Protein AF-A0A349HSD4-F1 (afdb_monomer)

Mean predicted aligned error: 12.31 Å

Sequence (318 aa):
MNTFIKNMFNKIKLKINGGVYFFYKKFIKPKSVDEDHKRREFILNTLLMCTLFLYSLSFLTTIYCDIKANNTCNGQENFTIFPVFILFLILYLISRFKSYRLSAYLFIIIFLIPVLYATYIWGADLSAVLLFSVLLIIMLSILISTYFSFFVTSIISIAFIVLTILQTNNIIAVDRTWKNGKEIGLENIFIYILTFLIIVTISWLSNREIEKSLKRARKSESKLKEERDLLEIKVKERTKDLERVQMEKMKEVSRLAEFGRLSSGLFHDLINPLTALSFNVEKIKKSQNDCHLREIEKDLDEAFIVTKKMRQFIKSIH

Radius of gyration: 48.8 Å; Cα contacts (8 Å, |Δi|>4): 159; chains: 1; bounding box: 127×54×111 Å

pLDDT: mean 84.76, std 12.29, range [45.12, 98.19]

Secondary structure (DSSP, 8-state):
-HHHHHHHHHHHHHHHHHHHHHHIIIII----SSHHHHHHHHHHHHHHHHHHHHHHHHHHHHHHHHHHSSS---S--HHHHHHHHHHHHHHHHHHHHT-HHHHHHHHHHHHHHHHHHHHHHH-TT-HHHHHHHHHHHHHHHHHT-HHHHHHHHHHHHHHHHHHHHHHHTTSS----HHHHSSS--HHHHHHHHHHHHHHHHHHHHHHHHHHHHHHHHHHHHHHHHHHHHHHHHHHHHHHHHHHHHHHHHHHHHHHHHHHHHHHHHHHHHHHHHHHHHHHHHHHHHH---TTTHHHHHHHHHHHHHHHHHHHHHHHH--

Solvent-accessible surface area (backbone atoms only — not comparable to full-atom values): 17397 Å² total; per-residue (Å²): 120,74,67,60,56,52,51,50,52,50,52,50,52,52,52,50,51,52,50,53,48,50,50,40,60,75,69,40,59,54,82,59,87,53,68,70,54,23,50,29,39,30,53,50,40,48,49,50,50,51,51,52,49,53,45,50,50,54,52,51,51,50,53,52,44,62,75,71,36,91,82,71,69,90,69,70,69,69,77,63,57,53,60,54,46,51,52,54,51,51,41,49,48,39,38,74,73,77,42,44,66,62,30,48,54,52,54,50,50,63,59,45,52,59,43,54,51,45,32,63,44,50,32,75,82,38,66,66,48,53,52,52,48,53,46,49,45,53,49,34,32,64,58,74,31,56,70,60,24,53,55,51,49,52,51,52,51,50,50,49,53,53,51,45,54,38,43,75,70,62,74,44,83,58,54,54,60,83,78,76,48,81,73,91,53,71,69,61,55,51,52,52,53,50,50,51,50,49,48,52,51,53,50,52,54,52,51,53,54,50,51,54,51,50,54,50,52,54,51,53,51,52,50,52,50,53,54,50,54,56,48,52,52,51,48,53,51,52,50,52,53,50,52,50,52,51,53,53,50,50,50,53,52,50,52,52,50,52,49,50,54,52,47,52,52,53,49,54,64,41,47,52,33,48,51,51,37,51,51,49,53,53,47,50,79,75,44,98,62,87,79,57,60,66,60,48,53,49,31,48,49,51,36,49,50,47,53,49,52,52,52,54,53,60,61,75,77,112

Structure (mmCIF, N/CA/C/O backbone):
data_AF-A0A349HSD4-F1
#
_entry.id   AF-A0A349HSD4-F1
#
loop_
_atom_site.group_PDB
_atom_site.id
_atom_site.type_symbol
_atom_site.label_atom_id
_atom_site.label_alt_id
_atom_site.label_comp_id
_atom_site.label_asym_id
_atom_site.label_entity_id
_atom_site.label_seq_id
_atom_site.pdbx_PDB_ins_code
_atom_site.Cartn_x
_atom_site.Cartn_y
_atom_site.Cartn_z
_atom_site.occupancy
_atom_site.B_iso_or_equiv
_atom_site.auth_seq_id
_atom_site.auth_comp_id
_atom_site.auth_asym_id
_atom_site.auth_atom_id
_atom_site.pdbx_PDB_model_num
ATOM 1 N N . MET A 1 1 ? 26.860 34.905 24.130 1.00 55.91 1 MET A N 1
ATOM 2 C CA . MET A 1 1 ? 26.937 34.446 22.720 1.00 55.91 1 MET A CA 1
ATOM 3 C C . MET A 1 1 ? 26.127 33.169 22.431 1.00 55.91 1 MET A C 1
ATOM 5 O O . MET A 1 1 ? 25.555 33.065 21.355 1.00 55.91 1 MET A O 1
ATOM 9 N N . ASN A 1 2 ? 25.982 32.234 23.382 1.00 67.56 2 ASN A N 1
ATOM 10 C CA . ASN A 1 2 ? 25.305 30.939 23.164 1.00 67.56 2 ASN A CA 1
ATOM 11 C C . ASN A 1 2 ? 23.762 30.998 22.993 1.00 67.56 2 ASN A C 1
ATOM 13 O O . ASN A 1 2 ? 23.161 30.158 22.328 1.00 67.56 2 ASN A O 1
ATOM 17 N N . THR A 1 3 ? 23.095 32.008 23.556 1.00 71.81 3 THR A N 1
ATOM 18 C CA . THR A 1 3 ? 21.626 32.162 23.515 1.00 71.81 3 THR A CA 1
ATOM 19 C C . THR A 1 3 ? 21.099 32.705 22.183 1.00 71.81 3 THR A C 1
ATOM 21 O O . THR A 1 3 ? 20.007 32.331 21.756 1.00 71.81 3 THR A O 1
ATOM 24 N N . PHE A 1 4 ? 21.879 33.538 21.488 1.00 73.69 4 PHE A N 1
ATOM 25 C CA . PHE A 1 4 ? 21.471 34.143 20.215 1.00 73.69 4 PHE A CA 1
ATOM 26 C C . PHE A 1 4 ? 21.479 33.117 19.069 1.00 73.69 4 PHE A C 1
ATOM 28 O O . PHE A 1 4 ? 20.513 33.019 18.314 1.00 73.69 4 PHE A O 1
ATOM 35 N N . ILE A 1 5 ? 22.509 32.263 19.017 1.00 71.69 5 ILE A N 1
ATOM 36 C CA . ILE A 1 5 ? 22.631 31.174 18.032 1.00 71.69 5 ILE A CA 1
ATOM 37 C C . ILE A 1 5 ? 21.505 30.143 18.221 1.00 71.69 5 ILE A C 1
ATOM 39 O O . ILE A 1 5 ? 20.861 29.742 17.252 1.00 71.69 5 ILE A O 1
ATOM 43 N N . LYS A 1 6 ? 21.178 29.777 19.470 1.00 71.00 6 LYS A N 1
ATOM 44 C CA . LYS A 1 6 ? 20.088 28.832 19.776 1.00 71.00 6 LYS A CA 1
ATOM 45 C C . LYS A 1 6 ? 18.710 29.361 19.350 1.00 71.00 6 LYS A C 1
ATOM 47 O O . LYS A 1 6 ? 17.910 28.611 18.790 1.00 71.00 6 LYS A O 1
ATOM 52 N N . ASN A 1 7 ? 18.447 30.655 19.545 1.00 70.75 7 ASN A N 1
ATOM 53 C CA . ASN A 1 7 ? 17.205 31.289 19.090 1.00 70.75 7 ASN A CA 1
ATOM 54 C C . ASN A 1 7 ? 17.126 31.418 17.562 1.00 70.75 7 ASN A C 1
ATOM 56 O O . ASN A 1 7 ? 16.045 31.245 16.995 1.00 70.75 7 ASN A O 1
ATOM 60 N N . MET A 1 8 ? 18.252 31.659 16.885 1.00 69.00 8 MET A N 1
ATOM 61 C CA . MET A 1 8 ? 18.309 31.697 15.422 1.00 69.00 8 MET A CA 1
ATOM 62 C C . MET A 1 8 ? 18.032 30.312 14.817 1.00 69.00 8 MET A C 1
ATOM 64 O O . MET A 1 8 ? 17.173 30.191 13.944 1.00 69.00 8 MET A O 1
ATOM 68 N N . PHE A 1 9 ? 18.647 29.252 15.356 1.00 63.78 9 PHE A N 1
ATOM 69 C CA . PHE A 1 9 ? 18.381 27.869 14.943 1.00 63.78 9 PHE A CA 1
ATOM 70 C C . PHE A 1 9 ? 16.931 27.442 15.198 1.00 63.78 9 PHE A C 1
ATOM 72 O O . PHE A 1 9 ? 16.323 26.816 14.332 1.00 63.78 9 PHE A O 1
ATOM 79 N N . ASN A 1 10 ? 16.333 27.819 16.333 1.00 65.94 10 ASN A N 1
ATOM 80 C CA . ASN A 1 10 ? 14.925 27.516 16.604 1.00 65.94 10 ASN A CA 1
ATOM 81 C C . ASN A 1 10 ? 13.966 28.267 15.669 1.00 65.94 10 ASN A C 1
ATOM 83 O O . ASN A 1 10 ? 13.001 27.666 15.199 1.00 65.94 10 ASN A O 1
ATOM 87 N N . LYS A 1 11 ? 14.236 29.539 15.337 1.00 63.84 11 LYS A N 1
ATOM 88 C CA . LYS A 1 11 ? 13.444 30.291 14.343 1.00 63.84 11 LYS A CA 1
ATOM 89 C C . LYS A 1 11 ? 13.564 29.694 12.940 1.00 63.84 11 LYS A C 1
ATOM 91 O O . LYS A 1 11 ? 12.552 29.578 12.250 1.00 63.84 11 LYS A O 1
ATOM 96 N N . ILE A 1 12 ? 14.767 29.286 12.535 1.00 60.56 12 ILE A N 1
ATOM 97 C CA . ILE A 1 12 ? 15.006 28.608 11.254 1.00 60.56 12 ILE A CA 1
ATOM 98 C C . ILE A 1 12 ? 14.275 27.257 11.233 1.00 60.56 12 ILE A C 1
ATOM 100 O O . ILE A 1 12 ? 13.531 26.988 10.295 1.00 60.56 12 ILE A O 1
ATOM 104 N N . LYS A 1 13 ? 14.363 26.458 12.303 1.00 57.09 13 LYS A N 1
ATOM 105 C CA . LYS A 1 13 ? 13.653 25.174 12.439 1.00 57.09 13 LYS A CA 1
ATOM 106 C C . LYS A 1 13 ? 12.128 25.336 12.395 1.00 57.09 13 LYS A C 1
ATOM 108 O O . LYS A 1 13 ? 11.455 24.540 11.749 1.00 57.09 13 LYS A O 1
ATOM 113 N N . LEU A 1 14 ? 11.577 26.382 13.016 1.00 61.59 14 LEU A N 1
ATOM 114 C CA . LEU A 1 14 ? 10.144 26.709 12.964 1.00 61.59 14 LEU A CA 1
ATOM 115 C C . LEU A 1 14 ? 9.685 27.132 11.560 1.00 61.59 14 LEU A C 1
ATOM 117 O O . LEU A 1 14 ? 8.655 26.647 11.093 1.00 61.59 14 LEU A O 1
ATOM 121 N N . LYS A 1 15 ? 10.451 27.982 10.860 1.00 61.09 15 LYS A N 1
ATOM 122 C CA . LYS A 1 15 ? 10.142 28.381 9.473 1.00 61.09 15 LYS A CA 1
ATOM 123 C C . LYS A 1 15 ? 10.264 27.214 8.491 1.00 61.09 15 LYS A C 1
ATOM 125 O O . LYS A 1 15 ? 9.386 27.048 7.647 1.00 61.09 15 LYS A O 1
ATOM 130 N N . ILE A 1 16 ? 11.299 26.383 8.633 1.00 61.25 16 ILE A N 1
ATOM 131 C CA . ILE A 1 16 ? 11.474 25.163 7.834 1.00 61.25 16 ILE A CA 1
ATOM 132 C C . ILE A 1 16 ? 10.312 24.200 8.098 1.00 61.25 16 ILE A C 1
ATOM 134 O O . ILE A 1 16 ? 9.707 23.714 7.148 1.00 61.25 16 ILE A O 1
ATOM 138 N N . ASN A 1 17 ? 9.909 24.000 9.356 1.00 66.12 17 ASN A N 1
ATOM 139 C CA . ASN A 1 17 ? 8.764 23.149 9.687 1.00 66.12 17 ASN A CA 1
ATOM 140 C C . ASN A 1 17 ? 7.446 23.672 9.097 1.00 66.12 17 ASN A C 1
ATOM 142 O O . ASN A 1 17 ? 6.647 22.872 8.616 1.00 66.12 17 ASN A O 1
ATOM 146 N N . GLY A 1 18 ? 7.220 24.990 9.084 1.00 65.81 18 GLY A N 1
ATOM 147 C CA . GLY A 1 18 ? 6.034 25.592 8.467 1.00 65.81 18 GLY A CA 1
ATOM 148 C C . GLY A 1 18 ? 5.991 25.406 6.946 1.00 65.81 18 GLY A C 1
ATOM 149 O O . GLY A 1 18 ? 4.966 24.987 6.405 1.00 65.81 18 GLY A O 1
ATOM 150 N N . GLY A 1 19 ? 7.115 25.646 6.263 1.00 67.06 19 GLY A N 1
ATOM 151 C CA . GLY A 1 19 ? 7.243 25.432 4.819 1.00 67.06 19 GLY A CA 1
ATOM 152 C C . GLY A 1 19 ? 7.078 23.961 4.439 1.00 67.06 19 GLY A C 1
ATOM 153 O O . GLY A 1 19 ? 6.231 23.626 3.614 1.00 67.06 19 GLY A O 1
ATOM 154 N N . VAL A 1 20 ? 7.807 23.062 5.104 1.00 70.94 20 VAL A N 1
ATOM 155 C CA . VAL A 1 20 ? 7.721 21.609 4.878 1.00 70.94 20 VAL A CA 1
ATOM 156 C C . VAL A 1 20 ? 6.30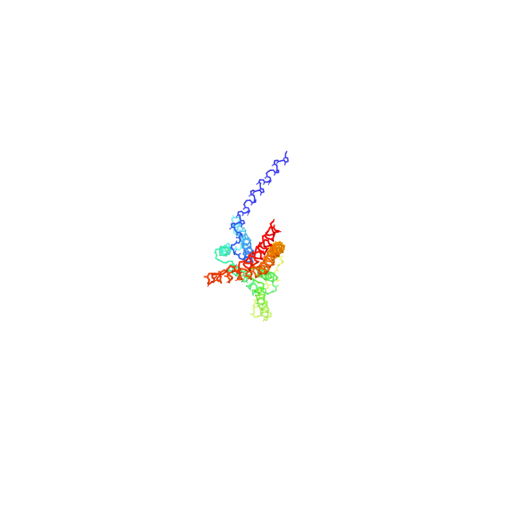6 21.093 5.148 1.00 70.94 20 VAL A C 1
ATOM 158 O O . VAL A 1 20 ? 5.788 20.292 4.372 1.00 70.94 20 VAL A O 1
ATOM 161 N N . TYR A 1 21 ? 5.632 21.591 6.188 1.00 70.50 21 TYR A N 1
ATOM 162 C CA . TYR A 1 21 ? 4.242 21.233 6.469 1.00 70.50 21 TYR A CA 1
ATOM 163 C C . TYR A 1 21 ? 3.274 21.725 5.383 1.00 70.50 21 TYR A C 1
ATOM 165 O O . TYR A 1 21 ? 2.360 20.992 4.996 1.00 70.50 21 TYR A O 1
ATOM 173 N N . PHE A 1 22 ? 3.476 22.932 4.848 1.00 70.69 22 PHE A N 1
ATOM 174 C CA . PHE A 1 22 ? 2.682 23.451 3.733 1.00 70.69 22 PHE A CA 1
ATOM 175 C C . PHE A 1 22 ? 2.877 22.615 2.461 1.00 70.69 22 PHE A C 1
ATOM 177 O O . PHE A 1 22 ? 1.889 22.206 1.845 1.00 70.69 22 PHE A O 1
ATOM 184 N N . PHE A 1 23 ? 4.125 22.283 2.115 1.00 71.06 23 PHE A N 1
ATOM 185 C CA . PHE A 1 23 ? 4.434 21.400 0.988 1.00 71.06 23 PHE A CA 1
ATOM 186 C C . PHE A 1 23 ? 3.819 20.010 1.179 1.00 71.06 23 PHE A C 1
ATOM 188 O O . PHE A 1 23 ? 3.132 19.506 0.291 1.00 71.06 23 PHE A O 1
ATOM 195 N N . TYR A 1 24 ? 3.955 19.423 2.367 1.00 74.38 24 TYR A N 1
ATOM 196 C CA . TYR A 1 24 ? 3.345 18.138 2.699 1.00 74.38 24 TYR A CA 1
ATOM 197 C C . TYR A 1 24 ? 1.818 18.168 2.542 1.00 74.38 24 TYR A C 1
ATOM 199 O O . TYR A 1 24 ? 1.230 17.308 1.881 1.00 74.38 24 TYR A O 1
ATOM 207 N N . LYS A 1 25 ? 1.157 19.185 3.107 1.00 75.25 25 LYS A N 1
ATOM 208 C CA . LYS A 1 25 ? -0.304 19.325 3.064 1.00 75.25 25 LYS A CA 1
ATOM 209 C C . LYS A 1 25 ? -0.814 19.550 1.639 1.00 75.25 25 LYS A C 1
ATOM 211 O O . LYS A 1 25 ? -1.858 19.003 1.283 1.00 75.25 25 LYS A O 1
ATOM 216 N N . LYS A 1 26 ? -0.096 20.340 0.834 1.00 76.69 26 LYS A N 1
ATOM 217 C CA . LYS A 1 26 ? -0.523 20.719 -0.517 1.00 76.69 26 LYS A CA 1
ATOM 218 C C . LYS A 1 26 ? -0.193 19.665 -1.573 1.00 76.69 26 LYS A C 1
ATOM 220 O O . LYS A 1 26 ? -1.016 19.467 -2.465 1.00 76.69 26 LYS A O 1
ATOM 225 N N . PHE A 1 27 ? 0.935 18.964 -1.456 1.00 73.06 27 PHE A N 1
ATOM 226 C CA . PHE A 1 27 ? 1.424 18.071 -2.513 1.00 73.06 27 PHE A CA 1
ATOM 227 C C . PHE A 1 27 ? 1.358 16.577 -2.171 1.00 73.06 27 PHE A C 1
ATOM 229 O O . PHE A 1 27 ? 1.211 15.770 -3.085 1.00 73.06 27 PHE A O 1
ATOM 236 N N . ILE A 1 28 ? 1.414 16.190 -0.890 1.00 78.56 28 ILE A N 1
ATOM 237 C CA . ILE A 1 28 ? 1.608 14.777 -0.505 1.00 78.56 28 ILE A CA 1
ATOM 238 C C . ILE A 1 28 ? 0.402 14.194 0.253 1.00 78.56 28 ILE A C 1
ATOM 240 O O . ILE A 1 28 ? 0.107 13.006 0.132 1.00 78.56 28 ILE A O 1
ATOM 244 N N . LYS A 1 29 ? -0.343 15.010 1.011 1.00 81.31 29 LYS A N 1
ATOM 245 C CA . LYS A 1 29 ? -1.447 14.532 1.862 1.00 81.31 29 LYS A CA 1
ATOM 246 C C . LYS A 1 29 ? -2.523 13.777 1.048 1.00 81.31 29 LYS A C 1
ATOM 248 O O . LYS A 1 29 ? -3.087 14.391 0.134 1.00 81.31 29 LYS A O 1
ATOM 253 N N . PRO A 1 30 ? -2.843 12.513 1.395 1.00 84.81 30 PRO A N 1
ATOM 254 C CA . PRO A 1 30 ? -3.830 11.712 0.671 1.00 84.81 30 PRO A CA 1
ATOM 255 C C . PRO A 1 30 ? -5.258 12.229 0.887 1.00 84.81 30 PRO A C 1
ATOM 257 O O . PRO A 1 30 ? -5.557 12.818 1.935 1.00 84.81 30 PRO A O 1
ATOM 260 N N . LYS A 1 31 ? -6.130 12.007 -0.102 1.00 83.25 31 LYS A N 1
ATOM 261 C CA . LYS A 1 31 ? -7.550 12.396 -0.085 1.00 83.25 31 LYS A CA 1
ATOM 262 C C . LYS A 1 31 ? -8.511 11.222 0.108 1.00 83.25 31 LYS A C 1
ATOM 264 O O . LYS A 1 31 ? -9.663 11.471 0.453 1.00 83.25 31 LYS A O 1
ATOM 269 N N . SER A 1 32 ? -8.071 9.980 -0.114 1.00 84.31 32 SER A N 1
ATOM 270 C CA . SER A 1 32 ? -8.929 8.797 0.041 1.00 84.31 32 SER A CA 1
ATOM 271 C C . SER A 1 32 ? -9.543 8.694 1.447 1.00 84.31 32 SER A C 1
ATOM 273 O O . SER A 1 32 ? -8.999 9.263 2.389 1.00 84.31 32 SER A O 1
ATOM 275 N N . VAL A 1 33 ? -10.661 7.973 1.605 1.00 83.62 33 VAL A N 1
ATOM 276 C CA . VAL A 1 33 ? -11.349 7.743 2.896 1.00 83.62 33 VAL A CA 1
ATOM 277 C C . VAL A 1 33 ? -10.767 6.531 3.628 1.00 83.62 33 VAL A C 1
ATOM 279 O O . VAL A 1 33 ? -10.425 6.639 4.809 1.00 83.62 33 VAL A O 1
ATOM 282 N N . ASP A 1 34 ? -10.583 5.425 2.908 1.00 88.12 34 ASP A N 1
ATOM 283 C CA . ASP A 1 34 ? -10.012 4.174 3.416 1.00 88.12 34 ASP A CA 1
ATOM 284 C C . ASP A 1 34 ? -8.517 4.330 3.760 1.00 88.12 34 ASP A C 1
ATOM 286 O O . ASP A 1 34 ? -7.759 4.949 3.005 1.00 88.12 34 ASP A O 1
ATOM 290 N N . GLU A 1 35 ? -8.092 3.796 4.908 1.00 85.31 35 GLU A N 1
ATOM 291 C CA . GLU A 1 35 ? -6.716 3.900 5.406 1.00 85.31 35 GLU A CA 1
ATOM 292 C C . GLU A 1 35 ? -5.705 3.226 4.477 1.00 85.31 35 GLU A C 1
ATOM 294 O O . GLU A 1 35 ? -4.648 3.806 4.203 1.00 85.31 35 GLU A O 1
ATOM 299 N N . ASP A 1 36 ? -6.040 2.061 3.923 1.00 86.75 36 ASP A N 1
ATOM 300 C CA . ASP A 1 36 ? -5.143 1.356 3.006 1.00 86.75 36 ASP A CA 1
ATOM 301 C C . ASP A 1 36 ? -4.975 2.123 1.693 1.00 86.75 36 ASP A C 1
ATOM 303 O O . ASP A 1 36 ? -3.869 2.256 1.159 1.00 86.75 36 ASP A O 1
ATOM 307 N N . HIS A 1 37 ? -6.059 2.705 1.184 1.00 90.06 37 HIS A N 1
ATOM 308 C CA . HIS A 1 37 ? -6.003 3.568 0.009 1.00 90.06 37 HIS A CA 1
ATOM 309 C C . HIS A 1 37 ? -5.246 4.869 0.278 1.00 90.06 37 HIS A C 1
ATOM 311 O O . HIS A 1 37 ? -4.452 5.281 -0.565 1.00 90.06 37 HIS A O 1
ATOM 317 N N . LYS A 1 38 ? -5.410 5.483 1.460 1.00 89.88 38 LYS A N 1
ATOM 318 C CA . LYS A 1 38 ? -4.612 6.651 1.874 1.00 89.88 38 LYS A CA 1
ATOM 319 C C . LYS A 1 38 ? -3.122 6.323 1.878 1.00 89.88 38 LYS A C 1
ATOM 321 O O . LYS A 1 38 ? -2.328 7.141 1.415 1.00 89.88 38 LYS A O 1
ATOM 326 N N . ARG A 1 39 ? -2.737 5.142 2.379 1.00 89.69 39 ARG A N 1
ATOM 327 C CA . ARG A 1 39 ? -1.341 4.678 2.378 1.00 89.69 39 ARG A CA 1
ATOM 328 C C . ARG A 1 39 ? -0.803 4.551 0.954 1.00 89.69 39 ARG A C 1
ATOM 330 O O . ARG A 1 39 ? 0.253 5.102 0.656 1.00 89.69 39 ARG A O 1
ATOM 337 N N . ARG A 1 40 ? -1.526 3.861 0.068 1.00 91.44 40 ARG A N 1
ATOM 338 C CA . ARG A 1 40 ? -1.101 3.654 -1.330 1.00 91.44 40 ARG A CA 1
ATOM 339 C C . ARG A 1 40 ? -1.028 4.963 -2.114 1.00 91.44 40 ARG A C 1
ATOM 341 O O . ARG A 1 40 ? -0.043 5.197 -2.805 1.00 91.44 40 ARG A O 1
ATOM 348 N N . GLU A 1 41 ? -2.015 5.844 -1.952 1.00 93.12 41 GLU A N 1
ATOM 349 C CA . GLU A 1 41 ? -2.023 7.185 -2.549 1.00 93.12 41 GLU A CA 1
ATOM 350 C C . GLU A 1 41 ? -0.831 8.023 -2.061 1.00 93.12 41 GLU A C 1
ATOM 352 O O . GLU A 1 41 ? -0.174 8.697 -2.852 1.00 93.12 41 GLU A O 1
ATOM 357 N N . PHE A 1 42 ? -0.511 7.958 -0.766 1.00 91.62 42 PHE A N 1
ATOM 358 C CA . PHE A 1 42 ? 0.641 8.652 -0.195 1.00 91.62 42 PHE A CA 1
ATOM 359 C C . PHE A 1 42 ? 1.969 8.167 -0.796 1.00 91.62 42 PHE A C 1
ATOM 361 O O . PHE A 1 42 ? 2.806 8.989 -1.180 1.00 91.62 42 PHE A O 1
ATOM 368 N N . ILE A 1 43 ? 2.150 6.848 -0.916 1.00 92.06 43 ILE A N 1
ATOM 369 C CA . ILE A 1 43 ? 3.349 6.255 -1.521 1.00 92.06 43 ILE A CA 1
ATOM 370 C C . ILE A 1 43 ? 3.445 6.644 -3.005 1.00 92.06 43 ILE A C 1
ATOM 372 O O . ILE A 1 43 ? 4.497 7.115 -3.433 1.00 92.06 43 ILE A O 1
ATOM 376 N N . LEU A 1 44 ? 2.345 6.548 -3.764 1.00 94.31 44 LEU A N 1
ATOM 377 C CA . LEU A 1 44 ? 2.291 6.953 -5.174 1.00 94.31 44 LEU A CA 1
ATOM 378 C C . LEU A 1 44 ? 2.663 8.425 -5.365 1.00 94.31 44 LEU A C 1
ATOM 380 O O . LEU A 1 44 ? 3.496 8.748 -6.206 1.00 94.31 44 LEU A O 1
ATOM 384 N N . ASN A 1 45 ? 2.070 9.324 -4.577 1.00 93.56 45 ASN A N 1
ATOM 385 C CA . ASN A 1 45 ? 2.348 10.756 -4.679 1.00 93.56 45 ASN A CA 1
ATOM 386 C C . ASN A 1 45 ? 3.798 11.075 -4.310 1.00 93.56 45 ASN A C 1
ATOM 388 O O . ASN A 1 45 ? 4.402 11.948 -4.925 1.00 93.56 45 ASN A O 1
ATOM 392 N N . THR A 1 46 ? 4.365 10.362 -3.332 1.00 91.88 46 THR A N 1
ATOM 393 C CA . THR A 1 46 ? 5.782 10.503 -2.972 1.00 91.88 46 THR A CA 1
ATOM 394 C C . THR A 1 46 ? 6.674 10.080 -4.137 1.00 91.88 46 THR A C 1
ATOM 396 O O . THR A 1 46 ? 7.587 10.813 -4.501 1.00 91.88 46 THR A O 1
ATOM 399 N N . LEU A 1 47 ? 6.360 8.952 -4.780 1.00 92.75 47 LEU A N 1
ATOM 400 C CA . LEU A 1 47 ? 7.097 8.458 -5.941 1.00 92.75 47 LEU A CA 1
ATOM 401 C C . LEU A 1 47 ? 7.006 9.396 -7.140 1.00 92.75 47 LEU A C 1
ATOM 403 O O . LEU A 1 47 ? 8.038 9.760 -7.689 1.00 92.75 47 LEU A O 1
ATOM 407 N N . LEU A 1 48 ? 5.798 9.842 -7.491 1.00 93.62 48 LEU A N 1
ATOM 408 C CA . LEU A 1 48 ? 5.569 10.795 -8.578 1.00 93.62 48 LEU A CA 1
ATOM 409 C C . LEU A 1 48 ? 6.316 12.113 -8.349 1.00 93.62 48 LEU A C 1
ATOM 411 O O . LEU A 1 48 ? 6.888 12.672 -9.281 1.00 93.62 48 LEU A O 1
ATOM 415 N N . MET A 1 49 ? 6.345 12.605 -7.109 1.00 93.00 49 MET A N 1
ATOM 416 C CA . MET A 1 49 ? 7.113 13.801 -6.758 1.00 93.00 49 MET A CA 1
ATOM 417 C C . MET A 1 49 ? 8.619 13.571 -6.897 1.00 93.00 49 MET A C 1
ATOM 419 O O . MET A 1 49 ? 9.310 14.432 -7.436 1.00 93.00 49 MET A O 1
ATOM 423 N N . CYS A 1 50 ? 9.133 12.420 -6.454 1.00 91.69 50 CYS A N 1
ATOM 424 C CA . CYS A 1 50 ? 10.539 12.064 -6.638 1.00 91.69 50 CYS A CA 1
ATOM 425 C C . CYS A 1 50 ? 10.904 11.946 -8.124 1.00 91.69 50 CYS A C 1
ATOM 427 O O . CYS A 1 50 ? 11.919 12.500 -8.535 1.00 91.69 50 CYS A O 1
ATOM 429 N N . THR A 1 51 ? 10.075 11.293 -8.944 1.00 92.44 51 THR A N 1
ATOM 430 C CA . THR A 1 51 ? 10.323 11.186 -10.390 1.00 92.44 51 THR A CA 1
ATOM 431 C C . THR A 1 51 ? 10.264 12.552 -11.063 1.00 92.44 51 THR A C 1
ATOM 433 O O . THR A 1 51 ? 11.153 12.877 -11.841 1.00 92.44 51 THR A O 1
ATOM 436 N N . LEU A 1 52 ? 9.283 13.395 -10.722 1.00 94.19 52 LEU A N 1
ATOM 437 C CA . LEU A 1 52 ? 9.200 14.766 -11.235 1.00 94.19 52 LEU A CA 1
ATOM 438 C C . LEU A 1 52 ? 10.424 15.597 -10.853 1.00 94.19 52 LEU A C 1
ATOM 440 O O . LEU A 1 52 ? 10.924 16.357 -11.676 1.00 94.19 52 LEU A O 1
ATOM 444 N N . PHE A 1 53 ? 10.927 15.438 -9.630 1.00 93.06 53 PHE A N 1
ATOM 445 C CA . PHE A 1 53 ? 12.142 16.109 -9.186 1.00 93.06 53 PHE A CA 1
ATOM 446 C C . PHE A 1 53 ? 13.373 15.647 -9.978 1.00 93.06 53 PHE A C 1
ATOM 448 O O . PHE A 1 53 ? 14.134 16.488 -10.449 1.00 93.06 53 PHE A O 1
ATOM 455 N N . LEU A 1 54 ? 13.537 14.335 -10.188 1.00 90.75 54 LEU A N 1
ATOM 456 C CA . LEU A 1 54 ? 14.638 13.784 -10.987 1.00 90.75 54 LEU A CA 1
ATOM 457 C C . LEU A 1 54 ? 14.582 14.261 -12.446 1.00 90.75 54 LEU A C 1
ATOM 459 O O . LEU A 1 54 ? 15.592 14.724 -12.970 1.00 90.75 54 LEU A O 1
ATOM 463 N N . TYR A 1 55 ? 13.406 14.229 -13.082 1.00 91.06 55 TYR A N 1
ATOM 464 C CA . TYR A 1 55 ? 13.239 14.744 -14.445 1.00 91.06 55 TYR A CA 1
ATOM 465 C C . TYR A 1 55 ? 13.429 16.260 -14.526 1.00 91.06 55 TYR A C 1
ATOM 467 O O . TYR A 1 55 ? 14.010 16.744 -15.491 1.00 91.06 55 TYR A O 1
ATOM 475 N N . SER A 1 56 ? 13.000 17.016 -13.511 1.00 91.75 56 SER A N 1
ATOM 476 C CA . SER A 1 56 ? 13.257 18.456 -13.447 1.00 91.75 56 SER A CA 1
ATOM 477 C C . SER A 1 56 ? 14.750 18.752 -13.340 1.00 91.75 56 SER A C 1
ATOM 479 O O . SER A 1 56 ? 15.218 19.689 -13.981 1.00 91.75 56 SER A O 1
ATOM 481 N N . LEU A 1 57 ? 15.499 17.977 -12.550 1.00 91.25 57 LEU A N 1
ATOM 482 C CA . LEU A 1 57 ? 16.948 18.127 -12.451 1.00 91.25 57 LEU A CA 1
ATOM 483 C C . LEU A 1 57 ? 17.616 17.786 -13.786 1.00 91.25 57 LEU A C 1
ATOM 485 O O . LEU A 1 57 ? 18.429 18.571 -14.260 1.00 91.25 57 LEU A O 1
ATOM 489 N N . SER A 1 58 ? 17.208 16.679 -14.417 1.00 87.56 58 SER A N 1
ATOM 490 C CA . SER A 1 58 ? 17.692 16.276 -15.742 1.00 87.56 58 SER A CA 1
ATOM 491 C C . SER A 1 58 ? 17.432 17.353 -16.798 1.00 87.56 58 SER A C 1
ATOM 493 O O . SER A 1 58 ? 18.316 17.674 -17.581 1.00 87.56 58 SER A O 1
ATOM 495 N N . PHE A 1 59 ? 16.242 17.954 -16.799 1.00 87.88 59 PHE A N 1
ATOM 496 C CA . PHE A 1 59 ? 15.888 19.030 -17.723 1.00 87.88 59 PHE A CA 1
ATOM 497 C C . PHE A 1 59 ? 16.743 20.288 -17.500 1.00 87.88 59 PHE A C 1
ATOM 499 O O . PHE A 1 59 ? 17.238 20.883 -18.454 1.00 87.88 59 PHE A O 1
ATOM 506 N N . LEU A 1 60 ? 16.979 20.669 -16.239 1.00 89.19 60 LEU A N 1
ATOM 507 C CA . LEU A 1 60 ? 17.845 21.802 -15.901 1.00 89.19 60 LEU A CA 1
ATOM 508 C C . LEU A 1 60 ? 19.307 21.554 -16.289 1.00 89.19 60 LEU A C 1
ATOM 510 O O . LEU A 1 60 ? 19.970 22.484 -16.747 1.00 89.19 60 LEU A O 1
ATOM 514 N N . THR A 1 61 ? 19.812 20.326 -16.123 1.00 86.25 61 THR A N 1
ATOM 515 C CA . THR A 1 61 ? 21.177 19.988 -16.546 1.00 86.25 61 THR A CA 1
ATOM 516 C C . THR A 1 61 ? 21.338 20.099 -18.054 1.00 86.25 61 THR A C 1
ATOM 518 O O . THR A 1 61 ? 22.342 20.650 -18.496 1.00 86.25 61 THR A O 1
ATOM 521 N N . THR A 1 62 ? 20.345 19.670 -18.840 1.00 84.69 62 THR A N 1
ATOM 522 C CA . THR A 1 62 ? 20.430 19.776 -20.300 1.00 84.69 62 THR A CA 1
ATOM 523 C C . THR A 1 62 ? 20.346 21.231 -20.768 1.00 84.69 62 THR A C 1
ATOM 525 O O . THR A 1 62 ? 21.178 21.653 -21.563 1.00 84.69 62 THR A O 1
ATOM 528 N N . ILE A 1 63 ? 19.466 22.054 -20.178 1.00 85.38 63 ILE A N 1
ATOM 529 C CA . ILE A 1 63 ? 19.436 23.507 -20.447 1.00 85.38 63 ILE A CA 1
ATOM 530 C C . ILE A 1 63 ? 20.779 24.166 -20.111 1.00 85.38 63 ILE A C 1
ATOM 532 O O . ILE A 1 63 ? 21.280 24.992 -20.872 1.00 85.38 63 ILE A O 1
ATOM 536 N N . TYR A 1 64 ? 21.367 23.831 -18.960 1.00 86.62 64 TYR A N 1
ATOM 537 C CA . TYR A 1 64 ? 22.653 24.396 -18.555 1.00 86.62 64 TYR A CA 1
ATOM 538 C C . TYR A 1 64 ? 23.772 24.023 -19.535 1.00 86.62 64 TYR A C 1
ATOM 540 O O . TYR A 1 64 ? 24.606 24.870 -19.864 1.00 86.62 64 TYR A O 1
ATOM 548 N N . CYS A 1 65 ? 23.781 22.775 -20.008 1.00 83.12 65 CYS A N 1
ATOM 549 C CA . CYS A 1 65 ? 24.715 22.313 -21.027 1.00 83.12 65 CYS A CA 1
ATOM 550 C C . CYS A 1 65 ? 24.542 23.075 -22.344 1.00 83.12 65 CYS A C 1
ATOM 552 O O . CYS A 1 65 ? 25.538 23.581 -22.850 1.00 83.12 65 CYS A O 1
ATOM 554 N N . ASP A 1 66 ? 23.316 23.251 -22.835 1.00 83.19 66 ASP A N 1
ATOM 555 C CA . ASP A 1 66 ? 23.050 23.975 -24.086 1.00 83.19 66 ASP A CA 1
ATOM 556 C C . ASP A 1 66 ? 23.460 25.451 -24.030 1.00 83.19 66 ASP A C 1
ATOM 558 O O . ASP A 1 66 ? 23.941 26.006 -25.013 1.00 83.19 66 ASP A O 1
ATOM 562 N N . ILE A 1 67 ? 23.306 26.100 -22.871 1.00 84.12 67 ILE A N 1
ATOM 563 C CA . ILE A 1 67 ? 23.720 27.501 -22.696 1.00 84.12 67 ILE A CA 1
ATOM 564 C C . ILE A 1 67 ? 25.251 27.627 -22.650 1.00 84.12 67 ILE A C 1
ATOM 566 O O . ILE A 1 67 ? 25.803 28.637 -23.087 1.00 84.12 67 ILE A O 1
ATOM 570 N N . LYS A 1 68 ? 25.950 26.640 -22.074 1.00 83.69 68 LYS A N 1
ATOM 571 C CA . LYS A 1 68 ? 27.393 26.726 -21.794 1.00 83.69 68 LYS A CA 1
ATOM 572 C C . LYS A 1 68 ? 28.271 26.109 -22.882 1.00 83.69 68 LYS A C 1
ATOM 574 O O . LYS A 1 68 ? 29.409 26.546 -23.055 1.00 83.69 68 LYS A O 1
ATOM 579 N N . ALA A 1 69 ? 27.789 25.089 -23.582 1.00 70.75 69 ALA A N 1
ATOM 580 C CA . ALA A 1 69 ? 28.519 24.406 -24.637 1.00 70.75 69 ALA A CA 1
ATOM 581 C C . ALA A 1 69 ? 27.973 24.847 -25.999 1.00 70.75 69 ALA A C 1
ATOM 583 O O . ALA A 1 69 ? 26.836 24.547 -26.337 1.00 70.75 69 ALA A O 1
ATOM 584 N N . ASN A 1 70 ? 28.801 25.520 -26.805 1.00 63.12 70 ASN A N 1
ATOM 585 C CA . ASN A 1 70 ? 28.531 25.776 -28.226 1.00 63.12 70 ASN A CA 1
ATOM 586 C C . ASN A 1 70 ? 28.454 24.436 -28.997 1.00 63.12 70 ASN A C 1
ATOM 588 O O . ASN A 1 70 ? 29.422 24.024 -29.632 1.00 63.12 70 ASN A O 1
ATOM 592 N N . ASN A 1 71 ? 27.310 23.747 -28.922 1.00 58.41 71 ASN A N 1
ATOM 593 C CA . ASN A 1 71 ? 26.921 22.559 -29.696 1.00 58.41 71 ASN A CA 1
ATOM 594 C C . ASN A 1 71 ? 27.784 21.283 -29.563 1.00 58.41 71 ASN A C 1
ATOM 596 O O . ASN A 1 71 ? 27.569 20.340 -30.317 1.00 58.41 71 ASN A O 1
ATOM 600 N N . THR A 1 72 ? 28.740 21.192 -28.631 1.00 56.84 72 THR A N 1
ATOM 601 C CA . THR A 1 72 ? 29.592 19.986 -28.482 1.00 56.84 72 THR A CA 1
ATOM 602 C C . THR A 1 72 ? 29.087 18.965 -27.462 1.00 56.84 72 THR A C 1
ATOM 604 O O . THR A 1 72 ? 29.669 17.886 -27.328 1.00 56.84 72 THR A O 1
ATOM 607 N N . CYS A 1 73 ? 27.994 19.248 -26.751 1.00 57.97 73 CYS A N 1
ATOM 608 C CA . CYS A 1 73 ? 27.336 18.239 -25.932 1.00 57.97 73 CYS A CA 1
ATOM 609 C C . CYS A 1 73 ? 26.500 17.321 -26.836 1.00 57.97 73 CYS A C 1
ATOM 611 O O . CYS A 1 73 ? 25.341 17.602 -27.110 1.00 57.97 73 CYS A O 1
ATOM 613 N N . ASN A 1 74 ? 27.070 16.181 -27.240 1.00 56.22 74 ASN A N 1
ATOM 614 C CA . ASN A 1 74 ? 26.382 15.064 -27.920 1.00 56.22 74 ASN A CA 1
ATOM 615 C C . ASN A 1 74 ? 25.288 14.383 -27.054 1.00 56.22 74 ASN A C 1
ATOM 617 O O . ASN A 1 74 ? 24.967 13.210 -27.239 1.00 56.22 74 ASN A O 1
ATOM 621 N N . GLY A 1 75 ? 24.748 15.078 -26.056 1.00 55.03 75 GLY A N 1
ATOM 622 C CA . GLY A 1 75 ? 23.828 14.535 -25.072 1.00 55.03 75 GLY A CA 1
ATOM 623 C C . GLY A 1 75 ? 22.395 14.883 -25.428 1.00 55.03 75 GLY A C 1
ATOM 624 O O . GLY A 1 75 ? 21.933 15.937 -25.025 1.00 55.03 75 GLY A O 1
ATOM 625 N N . GLN A 1 76 ? 21.735 13.969 -26.143 1.00 58.81 76 GLN A N 1
ATOM 626 C CA . GLN A 1 76 ? 20.283 13.753 -26.168 1.00 58.81 76 GLN A CA 1
ATOM 627 C C . GLN A 1 76 ? 19.421 15.017 -26.358 1.00 58.81 76 GLN A C 1
ATOM 629 O O . GLN A 1 76 ? 19.230 15.803 -25.436 1.00 58.81 76 GLN A O 1
ATOM 634 N N . GLU A 1 77 ? 18.827 15.171 -27.547 1.00 69.88 77 GLU A N 1
ATOM 635 C CA . GLU A 1 77 ? 17.967 16.312 -27.883 1.00 69.88 77 GLU A CA 1
ATOM 636 C C . GLU A 1 77 ? 16.979 16.634 -26.745 1.00 69.88 77 GLU A C 1
ATOM 638 O O . GLU A 1 77 ? 16.163 15.786 -26.358 1.00 69.88 77 GLU A O 1
ATOM 643 N N . ASN A 1 78 ? 17.028 17.876 -26.236 1.00 68.94 78 ASN A N 1
ATOM 644 C CA . ASN A 1 78 ? 16.122 18.423 -25.209 1.00 68.94 78 ASN A CA 1
ATOM 645 C C . ASN A 1 78 ? 14.649 18.075 -25.447 1.00 68.94 78 ASN A C 1
ATOM 647 O O . ASN A 1 78 ? 13.855 17.938 -24.510 1.00 68.94 78 ASN A O 1
ATOM 651 N N . PHE A 1 79 ? 14.293 17.927 -26.720 1.00 77.19 79 PHE A N 1
ATOM 652 C CA . PHE A 1 79 ? 12.967 17.579 -27.188 1.00 77.19 79 PHE A CA 1
ATOM 653 C C . PHE A 1 79 ? 12.445 16.241 -26.637 1.00 77.19 79 PHE A C 1
ATOM 655 O O . PHE A 1 79 ? 11.237 16.057 -26.548 1.00 77.19 79 PHE A O 1
ATOM 662 N N . THR A 1 80 ? 13.313 15.320 -26.208 1.00 82.44 80 THR A N 1
ATOM 663 C CA . THR A 1 80 ? 12.904 14.001 -25.690 1.00 82.44 80 THR A CA 1
ATOM 664 C C . THR A 1 80 ? 12.529 14.009 -24.204 1.00 82.44 80 THR A C 1
ATOM 666 O O . THR A 1 80 ? 11.587 13.328 -23.798 1.00 82.44 80 THR A O 1
ATOM 669 N N . ILE A 1 81 ? 13.215 14.805 -23.376 1.00 86.19 81 ILE A N 1
ATOM 670 C CA . ILE A 1 81 ? 13.019 14.824 -21.914 1.00 86.19 81 ILE A CA 1
ATOM 671 C C . ILE A 1 81 ? 11.736 15.579 -21.541 1.00 86.19 81 ILE A C 1
ATOM 673 O O . ILE A 1 81 ? 11.012 15.190 -20.620 1.00 86.19 81 ILE A O 1
ATOM 677 N N . PHE A 1 82 ? 11.427 16.653 -22.269 1.00 87.88 82 PHE A N 1
ATOM 678 C CA . PHE A 1 82 ? 10.312 17.541 -21.945 1.00 87.88 82 PHE A CA 1
ATOM 679 C C . PHE A 1 82 ? 8.919 16.874 -22.050 1.00 87.88 82 PHE A C 1
ATOM 681 O O . PHE A 1 82 ? 8.141 16.993 -21.097 1.00 87.88 82 PHE A O 1
ATOM 688 N N . PRO A 1 83 ? 8.585 16.104 -23.108 1.00 91.50 83 PRO A N 1
ATOM 689 C CA . PRO A 1 83 ? 7.321 15.367 -23.181 1.00 91.50 83 PRO A CA 1
ATOM 690 C C . PRO A 1 83 ? 7.160 14.345 -22.053 1.00 91.50 83 PRO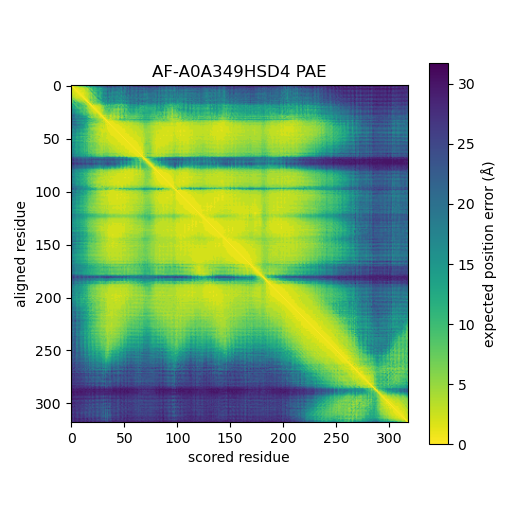 A C 1
ATOM 692 O O . PRO A 1 83 ? 6.071 14.207 -21.495 1.00 91.50 83 PRO A O 1
ATOM 695 N N . VAL A 1 84 ? 8.245 13.662 -21.672 1.00 91.06 84 VAL A N 1
ATOM 696 C CA . VAL A 1 84 ? 8.234 12.691 -20.568 1.00 91.06 84 VAL A CA 1
ATOM 697 C C . VAL A 1 84 ? 7.964 13.396 -19.237 1.00 91.06 84 VAL A C 1
ATOM 699 O O . VAL A 1 84 ? 7.142 12.934 -18.446 1.00 91.06 84 VAL A O 1
ATOM 702 N N . PHE A 1 85 ? 8.574 14.560 -19.004 1.00 91.88 85 PHE A N 1
ATOM 703 C CA . PHE A 1 85 ? 8.278 15.377 -17.827 1.00 91.88 85 PHE A CA 1
ATOM 704 C C . PHE A 1 85 ? 6.799 15.799 -17.771 1.00 91.88 85 PHE A C 1
ATOM 706 O O . PHE A 1 85 ? 6.151 15.638 -16.733 1.00 91.88 85 PHE A O 1
ATOM 713 N N . ILE A 1 86 ? 6.238 16.276 -18.890 1.00 93.50 86 ILE A N 1
ATOM 714 C CA . ILE A 1 86 ? 4.813 16.637 -18.985 1.00 93.50 86 ILE A CA 1
ATOM 715 C C . ILE A 1 86 ? 3.919 15.428 -18.696 1.00 93.50 86 ILE A C 1
ATOM 717 O O . ILE A 1 86 ? 2.944 15.554 -17.956 1.00 93.50 86 ILE A O 1
ATOM 721 N N . LEU A 1 87 ? 4.254 14.252 -19.230 1.00 94.88 87 LEU A N 1
ATOM 722 C CA . LEU A 1 87 ? 3.517 13.014 -18.982 1.00 94.88 87 LEU A CA 1
ATOM 723 C C . LEU A 1 87 ? 3.433 12.712 -17.477 1.00 94.88 87 LEU A C 1
ATOM 725 O O . LEU A 1 87 ? 2.339 12.499 -16.949 1.00 94.88 87 LEU A O 1
ATOM 729 N N . PHE A 1 88 ? 4.559 12.763 -16.757 1.00 94.25 88 PHE A N 1
ATOM 730 C CA . PHE A 1 88 ? 4.573 12.555 -15.304 1.00 94.25 88 PHE A CA 1
ATOM 731 C C . PHE A 1 88 ? 3.827 13.653 -14.540 1.00 94.25 88 PHE A C 1
ATOM 733 O O . PHE A 1 88 ? 3.177 13.365 -13.530 1.00 94.25 88 PHE A O 1
ATOM 740 N N . LEU A 1 89 ? 3.854 14.896 -15.030 1.00 94.00 89 LEU A N 1
ATOM 741 C CA . LEU A 1 89 ? 3.092 15.994 -14.441 1.00 94.00 89 LEU A CA 1
ATOM 742 C C . LEU A 1 89 ? 1.585 15.740 -14.578 1.00 94.00 89 LEU A C 1
ATOM 744 O O . LEU A 1 89 ? 0.842 15.896 -13.610 1.00 94.00 89 LEU A O 1
ATOM 748 N N . ILE A 1 90 ? 1.134 15.271 -15.744 1.00 94.62 90 ILE A N 1
ATOM 749 C CA . ILE A 1 90 ? -0.261 14.885 -15.983 1.00 94.62 90 ILE A CA 1
ATOM 750 C C . ILE A 1 90 ? -0.666 13.731 -15.058 1.00 94.62 90 ILE A C 1
ATOM 752 O O . ILE A 1 90 ? -1.711 13.819 -14.412 1.00 94.62 90 ILE A O 1
ATOM 756 N N . LEU A 1 91 ? 0.154 12.683 -14.918 1.00 93.69 91 LEU A N 1
ATOM 757 C CA . LEU A 1 91 ? -0.128 11.577 -13.987 1.00 93.69 91 LEU A CA 1
ATOM 758 C C . LEU A 1 91 ? -0.259 12.048 -12.540 1.00 93.69 91 LEU A C 1
ATOM 760 O O . LEU A 1 91 ? -1.136 11.570 -11.811 1.00 93.69 91 LEU A O 1
ATOM 764 N N . TYR A 1 92 ? 0.594 12.989 -12.135 1.00 93.69 92 TYR A N 1
ATOM 765 C CA . TYR A 1 92 ? 0.534 13.613 -10.821 1.00 93.69 92 TYR A CA 1
ATOM 766 C C . TYR A 1 92 ? -0.776 14.378 -10.620 1.00 93.69 92 TYR A C 1
ATOM 768 O O . TYR A 1 92 ? -1.449 14.198 -9.602 1.00 93.69 92 TYR A O 1
ATOM 776 N N . LEU A 1 93 ? -1.211 15.159 -11.611 1.00 91.00 93 LEU A N 1
ATOM 777 C CA . LEU A 1 93 ? -2.504 15.844 -11.560 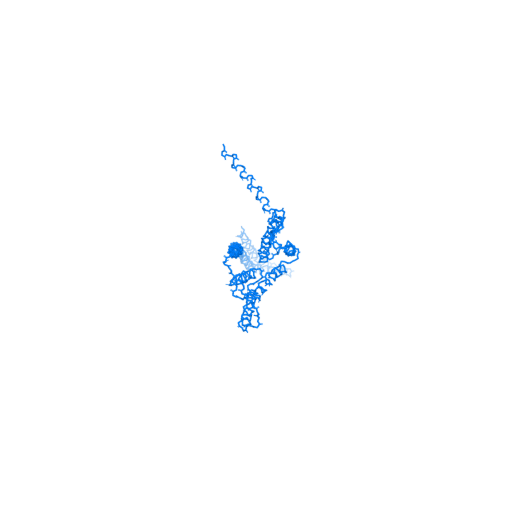1.00 91.00 93 LEU A CA 1
ATOM 778 C C . LEU A 1 93 ? -3.671 14.840 -11.516 1.00 91.00 93 LEU A C 1
ATOM 780 O O . LEU A 1 93 ? -4.558 14.976 -10.671 1.00 91.00 93 LEU A O 1
ATOM 784 N N . ILE A 1 94 ? -3.650 13.782 -12.335 1.00 92.44 94 ILE A N 1
ATOM 785 C CA . ILE A 1 94 ? -4.676 12.721 -12.330 1.00 92.44 94 ILE A CA 1
ATOM 786 C C . ILE A 1 94 ? -4.778 12.060 -10.950 1.00 92.44 94 ILE A C 1
ATOM 788 O O . ILE A 1 94 ? -5.893 11.870 -10.448 1.00 92.44 94 ILE A O 1
ATOM 792 N N . SER A 1 95 ? -3.633 11.765 -10.318 1.00 92.12 95 SER A N 1
ATOM 793 C CA . SER A 1 95 ? -3.571 11.214 -8.957 1.00 92.12 95 SER A CA 1
ATOM 794 C C . SER A 1 95 ? -4.291 12.118 -7.948 1.00 92.12 95 SER A C 1
ATOM 796 O O . SER A 1 95 ? -4.994 11.636 -7.062 1.00 92.12 95 SER A O 1
ATOM 798 N N . ARG A 1 96 ? -4.181 13.447 -8.108 1.00 86.62 96 ARG A N 1
ATOM 799 C CA . ARG A 1 96 ? -4.758 14.436 -7.181 1.00 86.62 96 ARG A CA 1
ATOM 800 C C . ARG A 1 96 ? -6.234 14.751 -7.416 1.00 86.62 96 ARG A C 1
ATOM 802 O O . ARG A 1 96 ? -6.897 15.155 -6.451 1.00 86.62 96 ARG A O 1
ATOM 809 N N . PHE A 1 97 ? -6.735 14.648 -8.648 1.00 81.44 97 PHE A N 1
ATOM 810 C CA . PHE A 1 97 ? -8.082 15.121 -8.999 1.00 81.44 97 PHE A CA 1
ATOM 811 C C . PHE A 1 97 ? -9.134 14.022 -9.154 1.00 81.44 97 PHE A C 1
ATOM 813 O O . PHE A 1 97 ? -10.273 14.263 -8.763 1.00 81.44 97 PHE A O 1
ATOM 820 N N . LYS A 1 98 ? -8.797 12.846 -9.705 1.00 79.44 98 LYS A N 1
ATOM 821 C CA . LYS A 1 98 ? -9.815 11.858 -10.112 1.00 79.44 98 LYS A CA 1
ATOM 822 C C . LYS A 1 98 ? -9.750 10.561 -9.311 1.00 79.44 98 LYS A C 1
ATOM 824 O O . LYS A 1 98 ? -10.666 10.255 -8.557 1.00 79.44 98 LYS A O 1
ATOM 829 N N . SER A 1 99 ? -8.691 9.775 -9.491 1.00 85.50 99 SER A N 1
ATOM 830 C CA . SER A 1 99 ? -8.534 8.479 -8.825 1.00 85.50 99 SER A CA 1
ATOM 831 C C . SER A 1 99 ? -7.072 8.057 -8.812 1.00 85.50 99 SER A C 1
ATOM 833 O O . SER A 1 99 ? -6.450 7.917 -9.868 1.00 85.50 99 SER A O 1
ATOM 835 N N . TYR A 1 100 ? -6.541 7.791 -7.616 1.00 90.19 100 TYR A N 1
ATOM 836 C CA . TYR A 1 100 ? -5.167 7.319 -7.442 1.00 90.19 100 TYR A CA 1
ATOM 837 C C . TYR A 1 100 ? -4.931 5.964 -8.133 1.00 90.19 100 TYR A C 1
ATOM 839 O O . TYR A 1 100 ? -3.824 5.698 -8.591 1.00 90.19 100 TYR A O 1
ATOM 847 N N . ARG A 1 101 ? -5.969 5.118 -8.262 1.00 92.69 101 ARG A N 1
ATOM 848 C CA . ARG A 1 101 ? -5.849 3.790 -8.887 1.00 92.69 101 ARG A CA 1
ATOM 849 C C . ARG A 1 101 ? -5.460 3.901 -10.357 1.00 92.69 101 ARG A C 1
ATOM 851 O O . ARG A 1 101 ? -4.529 3.234 -10.784 1.00 92.69 101 ARG A O 1
ATOM 858 N N . LEU A 1 102 ? -6.138 4.769 -11.113 1.00 92.69 102 LEU A N 1
ATOM 859 C CA . LEU A 1 102 ? -5.833 4.985 -12.532 1.00 92.69 102 LEU A CA 1
ATOM 860 C C . LEU A 1 102 ? -4.413 5.522 -12.719 1.00 92.69 102 LEU A C 1
ATOM 862 O O . LEU A 1 102 ? -3.689 5.035 -13.580 1.00 92.69 102 LEU A O 1
ATOM 866 N N . SER A 1 103 ? -4.002 6.477 -11.879 1.00 94.25 103 SER A N 1
ATOM 867 C CA . SER A 1 103 ? -2.636 7.007 -11.918 1.00 94.25 103 SER A CA 1
ATOM 868 C C . SER A 1 103 ? -1.599 5.922 -11.603 1.00 94.25 103 SER A C 1
ATOM 870 O O . SER A 1 103 ? -0.613 5.815 -12.321 1.00 94.25 103 SER A O 1
ATOM 872 N N . ALA A 1 104 ? -1.853 5.047 -10.621 1.00 94.94 104 ALA A N 1
ATOM 873 C CA . ALA A 1 104 ? -0.968 3.922 -10.312 1.00 94.94 104 ALA A CA 1
ATOM 874 C C . ALA A 1 104 ? -0.816 2.946 -11.494 1.00 94.94 104 ALA A C 1
ATOM 876 O O . ALA A 1 104 ? 0.309 2.596 -11.843 1.00 94.94 104 ALA A O 1
ATOM 877 N N . TYR A 1 105 ? -1.922 2.538 -12.133 1.00 95.06 105 TYR A N 1
ATOM 878 C CA . TYR A 1 105 ? -1.870 1.656 -13.308 1.00 95.06 105 TYR A CA 1
ATOM 879 C C . TYR A 1 105 ? -1.083 2.293 -14.456 1.00 95.06 105 TYR A C 1
ATOM 881 O O . TYR A 1 105 ? -0.185 1.659 -15.004 1.00 95.06 105 TYR A O 1
ATOM 889 N N . LEU A 1 106 ? -1.381 3.552 -14.791 1.00 95.19 106 LEU A N 1
ATOM 890 C CA . LEU A 1 106 ? -0.688 4.265 -15.865 1.00 95.19 106 LEU A CA 1
ATOM 891 C C . LEU A 1 106 ? 0.800 4.446 -15.561 1.00 95.19 106 LEU A C 1
ATOM 893 O O . LEU A 1 106 ? 1.630 4.216 -16.435 1.00 95.19 106 LEU A O 1
ATOM 897 N N . PHE A 1 107 ? 1.136 4.805 -14.322 1.00 95.50 107 PHE A N 1
ATOM 898 C CA . PHE A 1 107 ? 2.516 4.937 -13.874 1.00 95.50 107 PHE A CA 1
ATOM 899 C C . PHE A 1 107 ? 3.287 3.630 -14.087 1.00 95.50 107 PHE A C 1
ATOM 901 O O . PHE A 1 107 ? 4.351 3.638 -14.694 1.00 95.50 107 PHE A O 1
ATOM 908 N N . ILE A 1 108 ? 2.729 2.494 -13.667 1.00 95.44 108 ILE A N 1
ATOM 909 C CA . ILE A 1 108 ? 3.368 1.185 -13.852 1.00 95.44 108 ILE A CA 1
ATOM 910 C C . ILE A 1 108 ? 3.513 0.827 -15.332 1.00 95.44 108 ILE A C 1
ATOM 912 O O . ILE A 1 108 ? 4.576 0.363 -15.729 1.00 95.44 108 ILE A O 1
ATOM 916 N N . ILE A 1 109 ? 2.484 1.055 -16.154 1.00 95.25 109 ILE A N 1
ATOM 917 C CA . ILE A 1 109 ? 2.537 0.774 -17.598 1.00 95.25 109 ILE A CA 1
ATOM 918 C C . ILE A 1 109 ? 3.656 1.584 -18.266 1.00 95.25 109 ILE A C 1
ATOM 920 O O . ILE A 1 109 ? 4.405 1.044 -19.078 1.00 95.25 109 ILE A O 1
ATOM 924 N N . ILE A 1 110 ? 3.814 2.852 -17.881 1.00 95.12 110 ILE A N 1
ATOM 925 C CA . ILE A 1 110 ? 4.873 3.729 -18.396 1.00 95.12 110 ILE A CA 1
ATOM 926 C C . ILE A 1 110 ? 6.268 3.212 -18.041 1.00 95.12 110 ILE A C 1
ATOM 928 O O . ILE A 1 110 ? 7.169 3.348 -18.858 1.00 95.12 110 ILE A O 1
ATOM 932 N N . PHE A 1 111 ? 6.457 2.589 -16.875 1.00 93.88 111 PHE A N 1
ATOM 933 C CA . PHE A 1 111 ? 7.725 1.929 -16.535 1.00 93.88 111 PHE A CA 1
ATOM 934 C C . PHE A 1 111 ? 7.874 0.541 -17.170 1.00 93.88 111 PHE A C 1
ATOM 936 O O . PHE A 1 111 ? 8.993 0.114 -17.442 1.00 93.88 111 PHE A O 1
ATOM 943 N N . LEU A 1 112 ? 6.771 -0.158 -17.443 1.00 95.06 112 LEU A N 1
ATOM 944 C CA . LEU A 1 112 ? 6.786 -1.490 -18.047 1.00 95.06 112 LEU A CA 1
ATOM 945 C C . LEU A 1 112 ? 7.228 -1.455 -19.512 1.00 95.06 112 LEU A C 1
ATOM 947 O O . LEU A 1 112 ? 8.008 -2.306 -19.934 1.00 95.06 112 LEU A O 1
ATOM 951 N N . ILE A 1 113 ? 6.750 -0.472 -20.282 1.00 95.12 113 ILE A N 1
ATOM 952 C CA . ILE A 1 113 ? 7.034 -0.366 -21.721 1.00 95.12 113 ILE A CA 1
ATOM 953 C C . ILE A 1 113 ? 8.548 -0.278 -22.000 1.00 95.12 113 ILE A C 1
ATOM 955 O O . ILE A 1 113 ? 9.033 -1.105 -22.773 1.00 95.12 113 ILE A O 1
ATOM 959 N N . PRO A 1 114 ? 9.330 0.625 -21.366 1.00 93.75 114 PRO A N 1
ATOM 960 C CA . PRO A 1 114 ? 10.777 0.686 -21.558 1.00 93.75 114 PRO A CA 1
ATOM 961 C C . PRO A 1 114 ? 11.500 -0.602 -21.164 1.00 93.75 114 PRO A C 1
ATOM 963 O O . PRO A 1 114 ? 12.448 -0.985 -21.837 1.00 93.75 114 PRO A O 1
ATOM 966 N N . VAL A 1 115 ? 11.052 -1.291 -20.108 1.00 94.81 115 VAL A N 1
ATOM 967 C CA . VAL A 1 115 ? 11.662 -2.555 -19.663 1.00 94.81 115 VAL A CA 1
ATOM 968 C C . VAL A 1 115 ? 11.457 -3.653 -20.707 1.00 94.81 115 VAL A C 1
ATOM 970 O O . VAL A 1 115 ? 12.415 -4.322 -21.092 1.00 94.81 115 VAL A O 1
ATOM 973 N N . LEU A 1 116 ? 10.231 -3.816 -21.212 1.00 94.31 116 LEU A N 1
ATOM 974 C CA . LEU A 1 116 ? 9.931 -4.793 -22.263 1.00 94.31 116 LEU A CA 1
ATOM 975 C C . LEU A 1 116 ? 10.649 -4.456 -23.573 1.00 94.31 116 LEU A C 1
ATOM 977 O O . LEU A 1 116 ? 11.215 -5.342 -24.207 1.00 94.31 116 LEU A O 1
ATOM 981 N N . TYR A 1 117 ? 10.680 -3.175 -23.943 1.00 94.62 117 TYR A N 1
ATOM 982 C CA . TYR A 1 117 ? 11.405 -2.695 -25.116 1.00 94.62 117 TYR A CA 1
ATOM 983 C C . TYR A 1 117 ? 12.910 -2.980 -25.013 1.00 94.62 117 TYR A C 1
ATOM 985 O O . TYR A 1 117 ? 13.505 -3.525 -25.940 1.00 94.62 117 TYR A O 1
ATOM 993 N N . ALA A 1 118 ? 13.511 -2.696 -23.856 1.00 93.06 118 ALA A N 1
ATOM 994 C CA . ALA A 1 118 ? 14.914 -2.985 -23.588 1.00 93.06 118 ALA A CA 1
ATOM 995 C C . ALA A 1 118 ? 15.214 -4.493 -23.640 1.00 93.06 118 ALA A C 1
ATOM 997 O O . ALA A 1 118 ? 16.221 -4.895 -24.216 1.00 93.06 118 ALA A O 1
ATOM 998 N N . THR A 1 119 ? 14.312 -5.325 -23.108 1.00 94.12 119 THR A N 1
ATOM 999 C CA . THR A 1 119 ? 14.423 -6.795 -23.167 1.00 94.12 119 THR A CA 1
ATOM 1000 C C . THR A 1 119 ? 14.390 -7.297 -24.612 1.00 94.12 119 THR A C 1
ATOM 1002 O O . THR A 1 119 ? 15.124 -8.216 -24.979 1.00 94.12 119 THR A O 1
ATOM 1005 N N . TYR A 1 120 ? 13.531 -6.695 -25.439 1.00 94.44 120 TYR A N 1
ATOM 1006 C CA . TYR A 1 120 ? 13.364 -7.065 -26.840 1.00 94.44 120 TYR A CA 1
ATOM 1007 C C . TYR A 1 120 ? 14.608 -6.740 -27.678 1.00 94.44 120 TYR A C 1
ATOM 1009 O O . TYR A 1 120 ? 15.064 -7.602 -28.426 1.00 94.44 120 TYR A O 1
ATOM 1017 N N . ILE A 1 121 ? 15.176 -5.537 -27.525 1.00 94.00 121 ILE A N 1
ATOM 1018 C CA . ILE A 1 121 ? 16.320 -5.073 -28.331 1.00 94.00 121 ILE A CA 1
ATOM 1019 C C . ILE A 1 121 ? 17.654 -5.617 -27.828 1.00 94.00 121 ILE A C 1
ATOM 1021 O O . ILE A 1 121 ? 18.442 -6.143 -28.615 1.00 94.00 121 ILE A O 1
ATOM 1025 N N . TRP A 1 122 ? 17.927 -5.455 -26.532 1.00 92.62 122 TRP A N 1
ATOM 1026 C CA . TRP A 1 122 ? 19.248 -5.730 -25.955 1.00 92.62 122 TRP A CA 1
ATOM 1027 C C . TRP A 1 122 ? 19.361 -7.108 -25.317 1.00 92.62 122 TRP A C 1
ATOM 1029 O O . TRP A 1 122 ? 20.464 -7.519 -24.963 1.00 92.62 122 TRP A O 1
ATOM 1039 N N . GLY A 1 123 ? 18.249 -7.835 -25.220 1.00 91.81 123 GLY A N 1
ATOM 1040 C CA . GLY A 1 123 ? 18.211 -9.167 -24.638 1.00 91.81 123 GLY A CA 1
ATOM 1041 C C . GLY A 1 123 ? 17.756 -9.176 -23.184 1.00 91.81 123 GLY A C 1
ATOM 1042 O O . GLY A 1 123 ? 17.798 -8.172 -22.469 1.00 91.81 123 GLY A O 1
ATOM 1043 N N . ALA A 1 124 ? 17.320 -10.353 -22.738 1.00 90.31 124 ALA A N 1
ATOM 1044 C CA . ALA A 1 124 ? 16.965 -10.592 -21.340 1.00 90.31 124 ALA A CA 1
ATOM 1045 C C . ALA A 1 124 ? 18.192 -10.729 -20.413 1.00 90.31 124 ALA A C 1
ATOM 1047 O O . ALA A 1 124 ? 18.036 -10.708 -19.193 1.00 90.31 124 ALA A O 1
ATOM 1048 N N . ASP A 1 125 ? 19.406 -10.856 -20.964 1.00 89.94 125 ASP A N 1
ATOM 1049 C CA . ASP A 1 125 ? 20.656 -10.981 -20.204 1.00 89.94 125 ASP A CA 1
ATOM 1050 C C . ASP A 1 125 ? 21.224 -9.636 -19.718 1.00 89.94 125 ASP A C 1
ATOM 1052 O O . ASP A 1 125 ? 22.184 -9.615 -18.945 1.00 89.94 125 ASP A O 1
ATOM 1056 N N . LEU A 1 126 ? 20.618 -8.510 -20.109 1.00 90.69 126 LEU A N 1
ATOM 1057 C CA . LEU A 1 126 ? 21.021 -7.189 -19.643 1.00 90.69 126 LEU A CA 1
ATOM 1058 C C . LEU A 1 126 ? 20.652 -6.990 -18.158 1.00 90.69 126 LEU A C 1
ATOM 1060 O O . LEU A 1 126 ? 19.480 -6.866 -17.798 1.00 90.69 126 LEU A O 1
ATOM 1064 N N . SER A 1 127 ? 21.655 -6.874 -17.281 1.00 90.94 127 SER A N 1
ATOM 1065 C CA . SER A 1 127 ? 21.464 -6.734 -15.823 1.00 90.94 127 SER A CA 1
ATOM 1066 C C . SER A 1 127 ? 20.539 -5.577 -15.421 1.00 90.94 127 SER A C 1
ATOM 1068 O O . SER A 1 127 ? 19.778 -5.696 -14.460 1.00 90.94 127 SER A O 1
ATOM 1070 N N . ALA A 1 128 ? 20.560 -4.466 -16.166 1.00 90.56 128 ALA A N 1
ATOM 1071 C CA . ALA A 1 128 ? 19.662 -3.336 -15.935 1.00 90.56 128 ALA A CA 1
ATOM 1072 C C . ALA A 1 128 ? 18.186 -3.718 -16.113 1.00 90.56 128 ALA A C 1
ATOM 1074 O O . ALA A 1 128 ? 17.361 -3.349 -15.281 1.00 90.56 128 ALA A O 1
ATOM 1075 N N . VAL A 1 129 ? 17.855 -4.512 -17.135 1.00 93.75 129 VAL A N 1
ATOM 1076 C CA . VAL A 1 129 ? 16.485 -4.981 -17.396 1.00 93.75 129 VAL A CA 1
ATOM 1077 C C . VAL A 1 129 ? 15.972 -5.823 -16.233 1.00 93.75 129 VAL A C 1
ATOM 1079 O O . VAL A 1 129 ? 14.859 -5.595 -15.751 1.00 93.75 129 VAL A O 1
ATOM 1082 N N . LEU A 1 130 ? 16.791 -6.752 -15.733 1.00 93.62 130 LEU A N 1
ATOM 1083 C CA . LEU A 1 130 ? 16.445 -7.578 -14.574 1.00 93.62 130 LEU A CA 1
ATOM 1084 C C . LEU A 1 130 ? 16.201 -6.714 -13.331 1.00 93.62 130 LEU A C 1
ATOM 1086 O O . LEU A 1 130 ? 15.189 -6.878 -12.647 1.00 93.62 130 LEU A O 1
ATOM 1090 N N . LEU A 1 131 ? 17.083 -5.747 -13.067 1.00 94.94 131 LEU A N 1
ATOM 1091 C CA . LEU A 1 131 ? 16.967 -4.876 -11.901 1.00 94.94 131 LEU A CA 1
ATOM 1092 C C . LEU A 1 131 ? 15.723 -3.975 -11.966 1.00 94.94 131 LEU A C 1
ATOM 1094 O O . LEU A 1 131 ? 14.991 -3.863 -10.979 1.00 94.94 131 LEU A O 1
ATOM 1098 N N . PHE A 1 132 ? 15.439 -3.373 -13.124 1.00 95.12 132 PHE A N 1
ATOM 1099 C CA . PHE A 1 132 ? 14.224 -2.578 -13.320 1.00 95.12 132 PHE A CA 1
ATOM 1100 C C . PHE A 1 132 ? 12.955 -3.430 -13.246 1.00 95.12 132 PHE A C 1
ATOM 1102 O O . PHE A 1 132 ? 11.942 -2.959 -12.729 1.00 95.12 132 PHE A O 1
ATOM 1109 N N . SER A 1 133 ? 13.009 -4.692 -13.678 1.00 95.25 133 SER A N 1
ATOM 1110 C CA . SER A 1 133 ? 11.894 -5.633 -13.519 1.00 95.25 133 SER A CA 1
ATOM 1111 C C . SER A 1 133 ? 11.602 -5.903 -12.043 1.00 95.25 133 SER A C 1
ATOM 1113 O O . SER A 1 133 ? 10.448 -5.834 -11.624 1.00 95.25 133 SER A O 1
ATOM 1115 N N . VAL A 1 134 ? 12.637 -6.126 -11.222 1.00 96.06 134 VAL A N 1
ATOM 1116 C CA . VAL A 1 134 ? 12.486 -6.283 -9.764 1.00 96.06 134 VAL A CA 1
ATOM 1117 C C . VAL A 1 134 ? 11.892 -5.025 -9.133 1.00 96.06 134 VAL A C 1
ATOM 1119 O O . VAL A 1 134 ? 10.939 -5.124 -8.357 1.00 96.06 134 VAL A O 1
ATOM 1122 N N . LEU A 1 135 ? 12.400 -3.840 -9.492 1.00 95.75 135 LEU A N 1
ATOM 1123 C CA . LEU A 1 135 ? 11.824 -2.573 -9.037 1.00 95.75 135 LEU A CA 1
ATOM 1124 C C . LEU A 1 135 ? 10.333 -2.496 -9.399 1.00 95.75 135 LEU A C 1
ATOM 1126 O O . LEU A 1 135 ? 9.511 -2.217 -8.527 1.00 95.75 135 LEU A O 1
ATOM 1130 N N . LEU A 1 136 ? 9.967 -2.800 -10.645 1.00 95.88 136 LEU A N 1
ATOM 1131 C CA . LEU A 1 136 ? 8.584 -2.757 -11.118 1.00 95.88 136 LEU A CA 1
ATOM 1132 C C . LEU A 1 136 ? 7.678 -3.715 -10.334 1.00 95.88 136 LEU A C 1
ATOM 1134 O O . LEU A 1 136 ? 6.599 -3.308 -9.903 1.00 95.88 136 LEU A O 1
ATOM 1138 N N . ILE A 1 137 ? 8.125 -4.946 -10.074 1.00 96.06 137 ILE A N 1
ATOM 1139 C CA . ILE A 1 137 ? 7.383 -5.942 -9.281 1.00 96.06 137 ILE A CA 1
ATOM 1140 C C . ILE A 1 137 ? 7.121 -5.431 -7.856 1.00 96.06 137 ILE A C 1
ATOM 1142 O O . ILE A 1 137 ? 5.994 -5.533 -7.349 1.00 96.06 137 ILE A O 1
ATOM 1146 N N . ILE A 1 138 ? 8.135 -4.833 -7.221 1.00 96.12 138 ILE A N 1
ATOM 1147 C CA . ILE A 1 138 ? 8.018 -4.234 -5.883 1.00 96.12 138 ILE A CA 1
ATOM 1148 C C . ILE A 1 138 ? 7.016 -3.075 -5.907 1.00 96.12 138 ILE A C 1
ATOM 1150 O O . ILE A 1 138 ? 6.108 -3.019 -5.073 1.00 96.12 138 ILE A O 1
ATOM 1154 N N . MET A 1 139 ? 7.129 -2.178 -6.890 1.00 95.06 139 MET A N 1
ATOM 1155 C CA . MET A 1 139 ? 6.199 -1.060 -7.056 1.00 95.06 139 MET A CA 1
ATOM 1156 C C . MET A 1 139 ? 4.763 -1.544 -7.255 1.00 95.06 139 MET A C 1
ATOM 1158 O O . MET A 1 139 ? 3.841 -1.007 -6.643 1.00 95.06 139 MET A O 1
ATOM 1162 N N . LEU A 1 140 ? 4.572 -2.597 -8.045 1.00 96.25 140 LEU A N 1
ATOM 1163 C CA . LEU A 1 140 ? 3.272 -3.194 -8.313 1.00 96.25 140 LEU A CA 1
ATOM 1164 C C . LEU A 1 140 ? 2.621 -3.777 -7.053 1.00 96.25 140 LEU A C 1
ATOM 1166 O O . LEU A 1 140 ? 1.435 -3.541 -6.800 1.00 96.25 140 LEU A O 1
ATOM 1170 N N . SER A 1 141 ? 3.414 -4.487 -6.244 1.00 95.62 141 SER A N 1
ATOM 1171 C CA . SER A 1 141 ? 2.974 -5.089 -4.980 1.00 95.62 141 SER A CA 1
ATOM 1172 C C . SER A 1 141 ? 2.516 -4.026 -3.978 1.00 95.62 141 SER A C 1
ATOM 1174 O O . SER A 1 141 ? 1.489 -4.184 -3.313 1.00 95.62 141 SER A O 1
ATOM 1176 N N . ILE A 1 142 ? 3.240 -2.904 -3.915 1.00 94.62 142 ILE A N 1
ATOM 1177 C CA . ILE A 1 142 ? 2.973 -1.817 -2.968 1.00 94.62 142 ILE A CA 1
ATOM 1178 C C . ILE A 1 142 ? 1.811 -0.927 -3.431 1.00 94.62 142 ILE A C 1
ATOM 1180 O O . ILE A 1 142 ? 0.955 -0.565 -2.619 1.00 94.62 142 ILE A O 1
ATOM 1184 N N . LEU A 1 143 ? 1.769 -0.555 -4.714 1.00 94.56 143 LEU A N 1
ATOM 1185 C CA . LEU A 1 143 ? 0.830 0.444 -5.235 1.00 94.56 143 LEU A CA 1
ATOM 1186 C C . LEU A 1 143 ? -0.548 -0.128 -5.573 1.00 94.56 143 LEU A C 1
ATOM 1188 O O . LEU A 1 143 ? -1.551 0.563 -5.374 1.00 94.56 143 LEU A O 1
ATOM 1192 N N . ILE A 1 144 ? -0.615 -1.362 -6.083 1.00 94.12 144 ILE A N 1
ATOM 1193 C CA . ILE A 1 144 ? -1.862 -1.942 -6.599 1.00 94.12 144 ILE A CA 1
ATOM 1194 C C . ILE A 1 144 ? -2.385 -3.008 -5.656 1.00 94.12 144 ILE A C 1
ATOM 1196 O O . ILE A 1 144 ? -3.343 -2.754 -4.929 1.00 94.12 144 ILE A O 1
ATOM 1200 N N . SER A 1 145 ? -1.778 -4.189 -5.659 1.00 92.94 145 SER A N 1
ATOM 1201 C CA . SER A 1 145 ? -2.061 -5.275 -4.726 1.00 92.94 145 SER A CA 1
ATOM 1202 C C . SER A 1 145 ? -1.011 -6.369 -4.887 1.00 92.94 145 SER A C 1
ATOM 1204 O O . SER A 1 145 ? -0.434 -6.552 -5.961 1.00 92.94 145 SER A O 1
ATOM 1206 N N . THR A 1 146 ? -0.804 -7.144 -3.827 1.00 92.94 146 THR A N 1
ATOM 1207 C CA . THR A 1 146 ? 0.117 -8.283 -3.845 1.00 92.94 146 THR A CA 1
ATOM 1208 C C . THR A 1 146 ? -0.334 -9.355 -4.842 1.00 92.94 146 THR A C 1
ATOM 1210 O O . THR A 1 146 ? 0.480 -9.842 -5.618 1.00 92.94 146 THR A O 1
ATOM 1213 N N . TYR A 1 147 ? -1.636 -9.661 -4.903 1.00 93.81 147 TYR A N 1
ATOM 1214 C CA . TYR A 1 147 ? -2.184 -10.639 -5.853 1.00 93.81 147 TYR A CA 1
ATOM 1215 C C . TYR A 1 147 ? -1.973 -10.230 -7.313 1.00 93.81 147 TYR A C 1
ATOM 1217 O O . TYR A 1 147 ? -1.573 -11.049 -8.137 1.00 93.81 147 TYR A O 1
ATOM 1225 N N . PHE A 1 148 ? -2.192 -8.951 -7.633 1.00 93.38 148 PHE A N 1
ATOM 1226 C CA . PHE A 1 148 ? -1.957 -8.447 -8.983 1.00 93.38 148 PHE A CA 1
ATOM 1227 C C . PHE A 1 148 ? -0.466 -8.467 -9.339 1.00 93.38 148 PHE A C 1
ATOM 1229 O O . PHE A 1 148 ? -0.110 -8.774 -10.473 1.00 93.38 148 PHE A O 1
ATOM 1236 N N . SER A 1 149 ? 0.411 -8.206 -8.363 1.00 94.50 149 SER A N 1
ATOM 1237 C CA . SER A 1 149 ? 1.858 -8.302 -8.562 1.00 94.50 149 SER A CA 1
ATOM 1238 C C . SER A 1 149 ? 2.314 -9.713 -8.922 1.00 94.50 149 SER A C 1
ATOM 1240 O O . SER A 1 149 ? 3.073 -9.869 -9.878 1.00 94.50 149 SER A O 1
ATOM 1242 N N . PHE A 1 150 ? 1.791 -10.745 -8.254 1.00 96.44 150 PHE A N 1
ATOM 1243 C CA . PHE A 1 150 ? 2.074 -12.134 -8.628 1.00 96.44 150 PHE A CA 1
ATOM 1244 C C . PHE A 1 150 ? 1.642 -12.445 -10.061 1.00 96.44 150 PHE A C 1
ATOM 1246 O O . PHE A 1 150 ? 2.436 -12.977 -10.831 1.00 96.44 150 PHE A O 1
ATOM 1253 N N . PHE A 1 151 ? 0.427 -12.045 -10.441 1.00 95.94 151 PHE A N 1
ATOM 1254 C CA . PHE A 1 151 ? -0.088 -12.268 -11.791 1.00 95.94 151 PHE A CA 1
ATOM 1255 C C . PHE A 1 151 ? 0.792 -11.621 -12.872 1.00 95.94 151 PHE A C 1
ATOM 1257 O O . PHE A 1 151 ? 1.204 -12.283 -13.823 1.00 95.94 151 PHE A O 1
ATOM 1264 N N . VAL A 1 152 ? 1.137 -10.341 -12.711 1.00 93.38 152 VAL A N 1
ATOM 1265 C CA . VAL A 1 152 ? 1.996 -9.636 -13.677 1.00 93.38 152 VAL A CA 1
ATOM 1266 C C . VAL A 1 152 ? 3.419 -10.188 -13.669 1.00 93.38 152 VAL A C 1
ATOM 1268 O O . VAL A 1 152 ? 4.023 -10.288 -14.730 1.00 93.38 152 VAL A O 1
ATOM 1271 N N . THR A 1 153 ? 3.948 -10.598 -12.513 1.00 95.88 153 THR A N 1
ATOM 1272 C CA . THR A 1 153 ? 5.263 -11.253 -12.435 1.00 95.88 153 THR A CA 1
ATOM 1273 C C . THR A 1 153 ? 5.273 -12.531 -13.262 1.00 95.88 153 THR A C 1
ATOM 1275 O O . THR A 1 153 ? 6.178 -12.709 -14.068 1.00 95.88 153 THR A O 1
ATOM 1278 N N . SER A 1 154 ? 4.243 -13.376 -13.149 1.00 96.38 154 SER A N 1
ATOM 1279 C CA . SER A 1 154 ? 4.115 -14.574 -13.985 1.00 96.38 154 SER A CA 1
ATOM 1280 C C . SER A 1 154 ? 4.084 -14.234 -15.476 1.00 96.38 154 SER A C 1
ATOM 1282 O O . SER A 1 154 ? 4.759 -14.898 -16.258 1.00 96.38 154 SER A O 1
ATOM 1284 N N . ILE A 1 155 ? 3.369 -13.176 -15.873 1.00 95.06 155 ILE A N 1
ATOM 1285 C CA . ILE A 1 155 ? 3.350 -12.710 -17.269 1.00 95.06 155 ILE A CA 1
ATOM 1286 C C . ILE A 1 155 ? 4.742 -12.258 -17.723 1.00 95.06 155 ILE A C 1
ATOM 1288 O O . ILE A 1 155 ? 5.191 -12.680 -18.785 1.00 95.06 155 ILE A O 1
ATOM 1292 N N . ILE A 1 156 ? 5.439 -11.435 -16.931 1.00 94.00 156 ILE A N 1
ATOM 1293 C CA . ILE A 1 156 ? 6.794 -10.958 -17.251 1.00 94.00 156 ILE A CA 1
ATOM 1294 C C . ILE A 1 156 ? 7.763 -12.141 -17.346 1.00 94.00 156 ILE A C 1
ATOM 1296 O O . ILE A 1 156 ? 8.545 -12.211 -18.289 1.00 94.00 156 ILE A O 1
ATOM 1300 N N . SER A 1 157 ? 7.684 -13.109 -16.428 1.00 95.50 157 SER A N 1
ATOM 1301 C CA . SER A 1 157 ? 8.517 -14.314 -16.457 1.00 95.50 157 SER A CA 1
ATOM 1302 C C . SER A 1 157 ? 8.265 -15.162 -17.703 1.00 95.50 157 SER A C 1
ATOM 1304 O O . SER A 1 157 ? 9.220 -15.577 -18.353 1.00 95.50 157 SER A O 1
ATOM 1306 N N . ILE A 1 158 ? 7.001 -15.386 -18.079 1.00 96.31 158 ILE A N 1
ATOM 1307 C CA . ILE A 1 158 ? 6.658 -16.101 -19.317 1.00 96.31 158 ILE A CA 1
ATOM 1308 C C . ILE A 1 158 ? 7.180 -15.329 -20.533 1.00 96.31 158 ILE A C 1
ATOM 1310 O O . ILE A 1 158 ? 7.807 -15.926 -21.405 1.00 96.31 158 ILE A O 1
ATOM 1314 N N . ALA A 1 159 ? 6.989 -14.008 -20.575 1.00 93.69 159 ALA A N 1
ATOM 1315 C CA . ALA A 1 159 ? 7.501 -13.166 -21.652 1.00 93.69 159 ALA A CA 1
ATOM 1316 C C . ALA A 1 159 ? 9.032 -13.256 -21.764 1.00 93.69 159 ALA A C 1
ATOM 1318 O O . ALA A 1 159 ? 9.553 -13.377 -22.868 1.00 93.69 159 ALA A O 1
ATOM 1319 N N . PHE A 1 160 ? 9.752 -13.273 -20.640 1.00 94.25 160 PHE A N 1
ATOM 1320 C CA . PHE A 1 160 ? 11.210 -13.412 -20.618 1.00 94.25 160 PHE A CA 1
ATOM 1321 C C . PHE A 1 160 ? 11.658 -14.780 -21.126 1.00 94.25 160 PHE A C 1
ATOM 1323 O O . PHE A 1 160 ? 12.591 -14.847 -21.921 1.00 94.25 160 PHE A O 1
ATOM 1330 N N . ILE A 1 161 ? 10.982 -15.862 -20.730 1.00 95.88 161 ILE A N 1
ATOM 1331 C CA . ILE A 1 161 ? 11.269 -17.212 -21.236 1.00 95.88 161 ILE A CA 1
ATOM 1332 C C . ILE A 1 161 ? 11.053 -17.265 -22.753 1.00 95.88 161 ILE A C 1
ATOM 1334 O O . ILE A 1 161 ? 11.941 -17.703 -23.482 1.00 95.88 161 ILE A O 1
ATOM 1338 N N . VAL A 1 162 ? 9.907 -16.776 -23.238 1.00 95.88 162 VAL A N 1
ATOM 1339 C CA . VAL A 1 162 ? 9.573 -16.771 -24.671 1.00 95.88 162 VAL A CA 1
ATOM 1340 C C . VAL A 1 162 ? 10.581 -15.942 -25.464 1.00 95.88 162 VAL A C 1
ATOM 1342 O O . VAL A 1 162 ? 11.128 -16.437 -26.448 1.00 95.88 162 VAL A O 1
ATOM 1345 N N . LEU A 1 163 ? 10.878 -14.715 -25.025 1.00 93.88 163 LEU A N 1
ATOM 1346 C CA . LEU A 1 163 ? 11.867 -13.860 -25.682 1.00 93.88 163 LEU A CA 1
ATOM 1347 C C . LEU A 1 163 ? 13.248 -14.514 -25.686 1.00 93.88 163 LEU A C 1
ATOM 1349 O O . LEU A 1 163 ? 13.894 -14.532 -26.726 1.00 93.88 163 LEU A O 1
ATOM 1353 N N . THR A 1 164 ? 13.668 -15.125 -24.577 1.00 93.44 164 THR A N 1
ATOM 1354 C CA . THR A 1 164 ? 14.970 -15.801 -24.494 1.00 93.44 164 THR A CA 1
ATOM 1355 C C . THR A 1 164 ? 15.056 -16.959 -25.488 1.00 93.44 164 THR A C 1
ATOM 1357 O O . THR A 1 164 ? 16.033 -17.043 -26.222 1.00 93.44 164 THR A O 1
ATOM 1360 N N . ILE A 1 165 ? 14.026 -17.808 -25.591 1.00 95.94 165 ILE A N 1
ATOM 1361 C CA . ILE A 1 165 ? 13.994 -18.918 -26.562 1.00 95.94 165 ILE A CA 1
ATOM 1362 C C . ILE A 1 165 ? 14.077 -18.389 -28.002 1.00 95.94 165 ILE A C 1
ATOM 1364 O O . ILE A 1 165 ? 14.853 -18.905 -28.809 1.00 95.94 165 ILE A O 1
ATOM 1368 N N . LEU A 1 166 ? 13.314 -17.340 -28.327 1.00 95.06 166 LEU A N 1
ATOM 1369 C CA . LEU A 1 166 ? 13.344 -16.715 -29.654 1.00 95.06 166 LEU A CA 1
ATOM 1370 C C . LEU A 1 166 ? 14.720 -16.109 -29.976 1.00 95.06 166 LEU A C 1
ATOM 1372 O O . LEU A 1 166 ? 15.191 -16.217 -31.110 1.00 95.06 166 LEU A O 1
ATOM 1376 N N . GLN A 1 167 ? 15.376 -15.509 -28.982 1.00 92.88 167 GLN A N 1
ATOM 1377 C CA . GLN A 1 167 ? 16.712 -14.926 -29.107 1.00 92.88 167 GLN A CA 1
ATOM 1378 C C . GLN A 1 167 ? 17.797 -16.006 -29.240 1.00 92.88 167 GLN A C 1
ATOM 1380 O O . GLN A 1 167 ? 18.702 -15.861 -30.057 1.00 92.88 167 GLN A O 1
ATOM 1385 N N . THR A 1 168 ? 17.711 -17.113 -28.494 1.00 93.38 168 THR A N 1
ATOM 1386 C CA . THR A 1 168 ? 18.661 -18.237 -28.595 1.00 93.38 168 THR A CA 1
ATOM 1387 C C . THR A 1 168 ? 18.569 -18.948 -29.945 1.00 93.38 168 THR A C 1
ATOM 1389 O O . THR A 1 168 ? 19.594 -19.338 -30.498 1.00 93.38 168 THR A O 1
ATOM 1392 N N . ASN A 1 169 ? 17.366 -19.053 -30.514 1.00 95.75 169 ASN A N 1
ATOM 1393 C CA . ASN A 1 169 ? 17.149 -19.634 -31.842 1.00 95.75 169 ASN A CA 1
ATOM 1394 C C . ASN A 1 169 ? 17.469 -18.664 -32.998 1.00 95.75 169 ASN A C 1
ATOM 1396 O O . ASN A 1 169 ? 17.214 -19.000 -34.152 1.00 95.75 169 ASN A O 1
ATOM 1400 N N . ASN A 1 170 ? 18.007 -17.470 -32.710 1.00 92.62 170 ASN A N 1
ATOM 1401 C CA . ASN A 1 170 ? 18.313 -16.412 -33.683 1.00 92.62 170 ASN A CA 1
ATOM 1402 C C . ASN A 1 170 ? 17.109 -15.958 -34.536 1.00 92.62 170 ASN A C 1
ATOM 1404 O O . ASN A 1 170 ? 17.292 -15.451 -35.640 1.00 92.62 170 ASN A O 1
ATOM 1408 N N . ILE A 1 171 ? 15.876 -16.114 -34.036 1.00 94.75 171 ILE A N 1
ATOM 1409 C CA . ILE A 1 171 ? 14.667 -15.613 -34.715 1.00 94.75 171 ILE A CA 1
ATOM 1410 C C . ILE A 1 171 ? 14.585 -14.087 -34.573 1.00 94.75 171 ILE A C 1
ATOM 1412 O O . ILE A 1 171 ? 14.155 -13.391 -35.489 1.00 94.75 171 ILE A O 1
ATOM 1416 N N . ILE A 1 172 ? 15.023 -13.566 -33.423 1.00 92.56 172 ILE A N 1
ATOM 1417 C CA . ILE A 1 172 ? 15.121 -12.132 -33.142 1.00 92.56 172 ILE A CA 1
ATOM 1418 C C . ILE A 1 172 ? 16.602 -11.767 -33.062 1.00 92.56 172 ILE A C 1
ATOM 1420 O O . ILE A 1 172 ? 17.341 -12.333 -32.255 1.00 92.56 172 ILE A O 1
ATOM 1424 N N . ALA A 1 173 ? 17.032 -10.808 -33.883 1.00 90.50 173 ALA A N 1
ATOM 1425 C CA . ALA A 1 173 ? 18.375 -10.251 -33.800 1.00 90.50 173 ALA A CA 1
ATOM 1426 C C . ALA A 1 173 ? 18.492 -9.373 -32.546 1.00 90.50 173 ALA A C 1
ATOM 1428 O O . ALA A 1 173 ? 17.747 -8.407 -32.390 1.00 90.50 173 ALA A O 1
ATOM 1429 N N . VAL A 1 174 ? 19.425 -9.721 -31.660 1.00 89.81 174 VAL A N 1
ATOM 1430 C CA . VAL A 1 174 ? 19.707 -8.972 -30.429 1.00 89.81 174 VAL A CA 1
ATOM 1431 C C . VAL A 1 174 ? 20.947 -8.126 -30.632 1.00 89.81 174 VAL A C 1
ATOM 1433 O O . VAL A 1 174 ? 21.993 -8.639 -31.039 1.00 89.81 174 VAL A O 1
ATOM 1436 N N . ASP A 1 175 ? 20.852 -6.849 -30.284 1.00 88.25 175 ASP A N 1
ATOM 1437 C CA . ASP A 1 175 ? 22.018 -5.985 -30.243 1.00 88.25 175 ASP A CA 1
ATOM 1438 C C . ASP A 1 175 ? 22.856 -6.292 -28.991 1.00 88.25 175 ASP A C 1
ATOM 1440 O O . ASP A 1 175 ? 22.487 -5.959 -27.864 1.00 88.25 175 ASP A O 1
ATOM 1444 N N . ARG A 1 176 ? 24.005 -6.947 -29.199 1.00 86.12 176 ARG A N 1
ATOM 1445 C CA . ARG A 1 176 ? 24.978 -7.292 -28.148 1.00 86.12 176 ARG A CA 1
ATOM 1446 C C . ARG A 1 176 ? 26.154 -6.316 -28.076 1.00 86.12 176 ARG A C 1
ATOM 1448 O O . ARG A 1 176 ? 27.168 -6.635 -27.452 1.00 86.12 176 ARG A O 1
ATOM 1455 N N . THR A 1 177 ? 26.052 -5.135 -28.689 1.00 84.44 177 THR A N 1
ATOM 1456 C CA . THR A 1 177 ? 27.092 -4.092 -28.609 1.00 84.44 177 THR A CA 1
ATOM 1457 C C . THR A 1 177 ? 27.444 -3.737 -27.167 1.00 84.44 177 THR A C 1
ATOM 1459 O O . THR A 1 177 ? 28.614 -3.531 -26.869 1.00 84.44 177 THR A O 1
ATOM 1462 N N . TRP A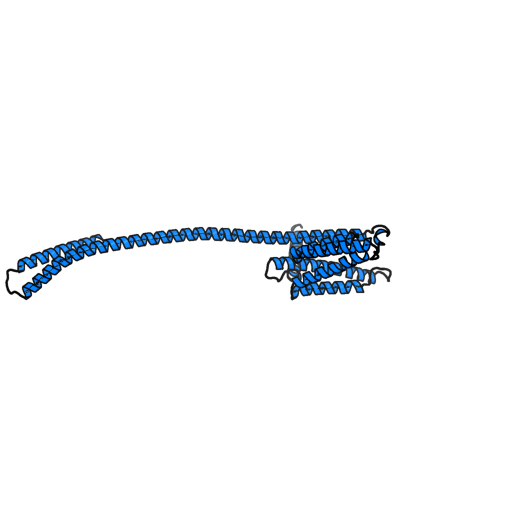 1 178 ? 26.478 -3.777 -26.247 1.00 80.62 178 TRP A N 1
ATOM 1463 C CA . TRP A 1 178 ? 26.701 -3.537 -24.817 1.00 80.62 178 TRP A CA 1
ATOM 1464 C C . TRP A 1 178 ? 27.609 -4.578 -24.138 1.00 80.62 178 TRP A C 1
ATOM 1466 O O . TRP A 1 178 ? 28.235 -4.275 -23.127 1.00 80.62 178 TRP A O 1
ATOM 1476 N N . LYS A 1 179 ? 27.689 -5.803 -24.677 1.00 81.56 179 LYS A N 1
ATOM 1477 C CA . LYS A 1 179 ? 28.492 -6.907 -24.124 1.00 81.56 179 LYS A CA 1
ATOM 1478 C C . LYS A 1 179 ? 29.918 -6.923 -24.669 1.00 81.5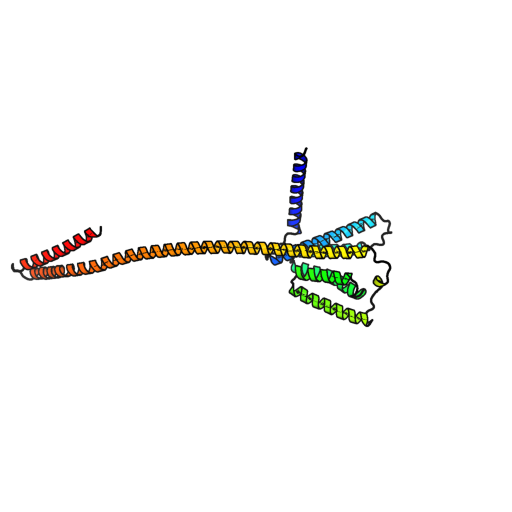6 179 LYS A C 1
ATOM 1480 O O . LYS A 1 179 ? 30.840 -7.347 -23.981 1.00 81.56 179 LYS A O 1
ATOM 1485 N N . ASN A 1 180 ? 30.073 -6.465 -25.909 1.00 78.56 180 ASN A N 1
ATOM 1486 C CA . ASN A 1 180 ? 31.342 -6.460 -26.635 1.00 78.56 180 ASN A CA 1
ATOM 1487 C C . ASN A 1 180 ? 32.000 -5.065 -26.675 1.00 78.56 180 ASN A C 1
ATOM 1489 O O . ASN A 1 180 ? 33.131 -4.930 -27.137 1.00 78.56 180 ASN A O 1
ATOM 1493 N N . GLY A 1 181 ? 31.285 -4.025 -26.239 1.00 62.88 181 GLY A N 1
ATOM 1494 C CA . GLY A 1 181 ? 31.736 -2.638 -26.194 1.00 62.88 181 GLY A CA 1
ATOM 1495 C C . GLY A 1 181 ? 32.678 -2.361 -25.021 1.00 62.88 181 GLY A C 1
ATOM 1496 O O . GLY A 1 181 ? 32.592 -2.997 -23.974 1.00 62.88 181 GLY A O 1
ATOM 1497 N N . LYS A 1 182 ? 33.600 -1.413 -25.236 1.00 57.78 182 LYS A N 1
ATOM 1498 C CA . LYS A 1 182 ? 34.627 -0.948 -24.287 1.00 57.78 182 LYS A CA 1
ATOM 1499 C C . LYS A 1 182 ? 34.070 -0.700 -22.881 1.00 57.78 182 LYS A C 1
ATOM 1501 O O . LYS A 1 182 ? 32.949 -0.229 -22.761 1.00 57.78 182 LYS A O 1
ATOM 1506 N N . GLU A 1 183 ? 34.923 -0.999 -21.893 1.00 63.44 183 GLU A N 1
ATOM 1507 C CA . GLU A 1 183 ? 34.894 -0.653 -20.461 1.00 63.44 183 GLU A CA 1
ATOM 1508 C C . GLU A 1 183 ? 33.546 -0.163 -19.918 1.00 63.44 183 GLU A C 1
ATOM 1510 O O . GLU A 1 183 ? 33.069 0.899 -20.299 1.00 63.44 183 GLU A O 1
ATOM 1515 N N . ILE A 1 184 ? 32.969 -0.910 -18.967 1.00 66.00 184 ILE A N 1
ATOM 1516 C CA . ILE A 1 184 ? 31.776 -0.495 -18.216 1.00 66.00 184 ILE A CA 1
ATOM 1517 C C . ILE A 1 184 ? 32.024 0.911 -17.658 1.00 66.00 184 ILE A C 1
ATOM 1519 O O . ILE A 1 184 ? 32.720 1.071 -16.654 1.00 66.00 184 ILE A O 1
ATOM 1523 N N . GLY A 1 185 ? 31.468 1.923 -18.319 1.00 69.75 185 GLY A N 1
ATOM 1524 C CA . GLY A 1 185 ? 31.649 3.299 -17.899 1.00 69.75 185 GLY A CA 1
ATOM 1525 C C . GLY A 1 185 ? 30.982 3.546 -16.550 1.00 69.75 185 GLY A C 1
ATOM 1526 O O . GLY A 1 185 ? 30.035 2.853 -16.145 1.00 69.75 185 GLY A O 1
ATOM 1527 N N . LEU A 1 186 ? 31.506 4.531 -15.821 1.00 76.62 186 LEU A N 1
ATOM 1528 C CA . LEU A 1 186 ? 31.037 4.885 -14.480 1.00 76.62 186 LEU A CA 1
ATOM 1529 C C . LEU A 1 186 ? 29.532 5.211 -14.469 1.00 76.62 186 LEU A C 1
ATOM 1531 O O . LEU A 1 186 ? 28.862 4.975 -13.464 1.00 76.62 186 LEU A O 1
ATOM 1535 N N . GLU A 1 187 ? 28.978 5.677 -15.590 1.00 72.69 187 GLU A N 1
ATOM 1536 C CA . GLU A 1 187 ? 27.555 5.958 -15.786 1.00 72.69 187 GLU A CA 1
ATOM 1537 C C . GLU A 1 187 ? 26.645 4.754 -15.495 1.00 72.69 187 GLU A C 1
ATOM 1539 O O . GLU A 1 187 ? 25.608 4.915 -14.846 1.00 72.69 187 GLU A O 1
ATOM 1544 N N . ASN A 1 188 ? 27.050 3.535 -15.867 1.00 78.94 188 ASN A N 1
ATOM 1545 C CA . ASN A 1 188 ? 26.248 2.334 -15.621 1.00 78.94 188 ASN A CA 1
ATOM 1546 C C . ASN A 1 188 ? 26.186 1.995 -14.125 1.00 78.94 188 ASN A C 1
ATOM 1548 O O . ASN A 1 188 ? 25.137 1.608 -13.607 1.00 78.94 188 ASN A O 1
ATOM 1552 N N . ILE A 1 189 ? 27.293 2.201 -13.405 1.00 87.31 189 ILE A N 1
ATOM 1553 C CA . ILE A 1 189 ? 27.370 1.986 -11.954 1.00 87.31 189 ILE A CA 1
ATOM 1554 C C . ILE A 1 189 ? 26.429 2.952 -11.226 1.00 87.31 189 ILE A C 1
ATOM 1556 O O . ILE A 1 189 ? 25.702 2.537 -10.319 1.00 87.31 189 ILE A O 1
ATOM 1560 N N . PHE A 1 190 ? 26.381 4.219 -11.651 1.00 87.12 190 PHE A N 1
ATOM 1561 C CA . PHE A 1 190 ? 25.466 5.204 -11.072 1.00 87.12 190 PHE A CA 1
ATOM 1562 C C . PHE A 1 190 ? 23.996 4.797 -11.223 1.00 87.12 190 PHE A C 1
ATOM 1564 O O . PHE A 1 190 ? 23.237 4.927 -10.260 1.00 87.12 190 PHE A O 1
ATOM 1571 N N . ILE A 1 191 ? 23.596 4.254 -12.379 1.00 87.50 191 ILE A N 1
ATOM 1572 C CA . ILE A 1 191 ? 22.221 3.777 -12.605 1.00 87.50 191 ILE A CA 1
ATOM 1573 C C . ILE A 1 191 ? 21.876 2.634 -11.642 1.00 87.50 191 ILE A C 1
ATOM 1575 O O . ILE A 1 191 ? 20.800 2.646 -11.037 1.00 87.50 191 ILE A O 1
ATOM 1579 N N . TYR A 1 192 ? 22.782 1.674 -11.442 1.00 90.56 192 TYR A N 1
ATOM 1580 C CA . TYR A 1 192 ? 22.554 0.571 -10.505 1.00 90.56 192 TYR A CA 1
ATOM 1581 C C . TYR A 1 192 ? 22.436 1.055 -9.060 1.00 90.56 192 TYR A C 1
ATOM 1583 O O . TYR A 1 192 ? 21.473 0.700 -8.377 1.00 90.56 192 TYR A O 1
ATOM 1591 N N . ILE A 1 193 ? 23.359 1.910 -8.605 1.00 93.56 193 ILE A N 1
ATOM 1592 C CA . ILE A 1 193 ? 23.325 2.487 -7.252 1.00 93.56 193 ILE A CA 1
ATOM 1593 C C . ILE A 1 193 ? 22.018 3.252 -7.028 1.00 93.56 193 ILE A C 1
ATOM 1595 O O . ILE A 1 193 ? 21.355 3.057 -6.007 1.00 93.56 193 ILE A O 1
ATOM 1599 N N . LEU A 1 194 ? 21.618 4.089 -7.989 1.00 91.44 194 LEU A N 1
ATOM 1600 C CA . LEU A 1 194 ? 20.378 4.854 -7.909 1.00 91.44 194 LEU A CA 1
ATOM 1601 C C . LEU A 1 194 ? 19.158 3.928 -7.840 1.00 91.44 194 LEU A C 1
ATOM 1603 O O . LEU A 1 194 ? 18.272 4.137 -7.013 1.00 91.44 194 LEU A O 1
ATOM 1607 N N . THR A 1 195 ? 19.129 2.878 -8.660 1.00 92.38 195 THR A N 1
ATOM 1608 C CA . THR A 1 195 ? 18.026 1.911 -8.679 1.00 92.38 195 THR A CA 1
ATOM 1609 C C . THR A 1 195 ? 17.923 1.162 -7.350 1.00 92.38 195 THR A C 1
ATOM 1611 O O . THR A 1 195 ? 16.832 1.069 -6.787 1.00 92.38 195 THR A O 1
ATOM 1614 N N . PHE A 1 196 ? 19.043 0.708 -6.779 1.00 94.06 196 PHE A N 1
ATOM 1615 C CA . PHE A 1 196 ? 19.055 0.098 -5.447 1.00 94.06 196 PHE A CA 1
ATOM 1616 C C . PHE A 1 196 ? 18.580 1.064 -4.360 1.00 94.06 196 PHE A C 1
ATOM 1618 O O . PHE A 1 196 ? 17.770 0.682 -3.514 1.00 94.06 196 PHE A O 1
ATOM 1625 N N . LEU A 1 197 ? 19.023 2.324 -4.397 1.00 94.00 197 LEU A N 1
ATOM 1626 C CA . LEU A 1 197 ? 18.583 3.347 -3.449 1.00 94.00 197 LEU A CA 1
ATOM 1627 C C . LEU A 1 197 ? 17.068 3.556 -3.535 1.00 94.00 197 LEU A C 1
ATOM 1629 O O . LEU A 1 197 ? 16.401 3.628 -2.499 1.00 94.00 197 LEU A O 1
ATOM 1633 N N . ILE A 1 198 ? 16.511 3.599 -4.748 1.00 92.19 198 ILE A N 1
ATOM 1634 C CA . ILE A 1 198 ? 15.066 3.702 -4.974 1.00 92.19 198 ILE A CA 1
ATOM 1635 C C . ILE A 1 198 ? 14.345 2.482 -4.385 1.00 92.19 198 ILE A C 1
ATOM 1637 O O . ILE A 1 198 ? 13.391 2.663 -3.628 1.00 92.19 198 ILE A O 1
ATOM 1641 N N . ILE A 1 199 ? 14.819 1.259 -4.650 1.00 94.25 199 ILE A N 1
ATOM 1642 C CA . ILE A 1 199 ? 14.233 0.023 -4.100 1.00 94.25 199 ILE A CA 1
ATOM 1643 C C . ILE A 1 199 ? 14.219 0.056 -2.566 1.00 94.25 199 ILE A C 1
ATOM 1645 O O . ILE A 1 199 ? 13.175 -0.186 -1.949 1.00 94.25 199 ILE A O 1
ATOM 1649 N N . VAL A 1 200 ? 15.352 0.387 -1.941 1.00 94.94 200 VAL A N 1
ATOM 1650 C CA . VAL A 1 200 ? 15.480 0.465 -0.477 1.00 94.94 200 VAL A CA 1
ATOM 1651 C C . VAL A 1 200 ? 14.570 1.551 0.087 1.00 94.94 200 VAL A C 1
ATOM 1653 O O . VAL A 1 200 ? 13.857 1.309 1.060 1.00 94.94 200 VAL A O 1
ATOM 1656 N N . THR A 1 201 ? 14.530 2.726 -0.541 1.00 90.69 201 THR A N 1
ATOM 1657 C CA . THR A 1 201 ? 13.707 3.855 -0.086 1.00 90.69 201 THR A CA 1
ATOM 1658 C C . THR A 1 201 ? 12.220 3.531 -0.163 1.00 90.69 201 THR A C 1
ATOM 1660 O O . THR A 1 201 ? 11.488 3.789 0.792 1.00 90.69 201 THR A O 1
ATOM 1663 N N . ILE A 1 202 ? 11.769 2.927 -1.266 1.00 92.75 202 ILE A N 1
ATOM 1664 C CA . ILE A 1 202 ? 10.380 2.487 -1.442 1.00 92.75 202 ILE A CA 1
ATOM 1665 C C . ILE A 1 202 ? 10.017 1.427 -0.402 1.00 92.75 202 ILE A C 1
ATOM 1667 O O . ILE A 1 202 ? 8.974 1.533 0.247 1.00 92.75 202 ILE A O 1
ATOM 1671 N N . SER A 1 203 ? 10.882 0.429 -0.215 1.00 92.94 203 SER A N 1
ATOM 1672 C CA . SER A 1 203 ? 10.655 -0.666 0.733 1.00 92.94 203 SER A CA 1
ATOM 1673 C C . SER A 1 203 ? 10.585 -0.152 2.172 1.00 92.94 203 SER A C 1
ATOM 1675 O O . SER A 1 203 ? 9.652 -0.477 2.907 1.00 92.94 203 SER A O 1
ATOM 1677 N N . TRP A 1 204 ? 11.517 0.723 2.559 1.00 94.81 204 TRP A N 1
ATOM 1678 C CA . TRP A 1 204 ? 11.524 1.375 3.867 1.00 94.81 204 TRP A CA 1
ATOM 1679 C C . TRP A 1 204 ? 10.283 2.247 4.084 1.00 94.81 204 TRP A C 1
ATOM 1681 O O . TRP A 1 204 ? 9.640 2.149 5.131 1.00 94.81 204 TRP A O 1
ATOM 1691 N N . LEU A 1 205 ? 9.908 3.065 3.094 1.00 92.06 205 LEU A N 1
ATOM 1692 C CA . LEU A 1 205 ? 8.733 3.936 3.173 1.00 92.06 205 LEU A CA 1
ATOM 1693 C C . LEU A 1 205 ? 7.443 3.124 3.342 1.00 92.06 205 LEU A C 1
ATOM 1695 O O . LEU A 1 205 ? 6.607 3.459 4.184 1.00 92.06 205 LEU A O 1
ATOM 1699 N N . SER A 1 206 ? 7.301 2.046 2.568 1.00 90.12 206 SER A N 1
ATOM 1700 C CA . SER A 1 206 ? 6.158 1.136 2.644 1.00 90.12 206 SER A CA 1
ATOM 1701 C C . SER A 1 206 ? 6.069 0.468 4.018 1.00 90.12 206 SER A C 1
ATOM 1703 O O . SER A 1 206 ? 5.038 0.575 4.686 1.00 90.12 206 SER A O 1
ATOM 1705 N N . ASN A 1 207 ? 7.168 -0.129 4.494 1.00 92.81 207 ASN A N 1
ATOM 1706 C CA . ASN A 1 207 ? 7.220 -0.795 5.798 1.00 92.81 207 ASN A CA 1
ATOM 1707 C C . ASN A 1 207 ? 6.907 0.164 6.948 1.00 92.81 207 ASN A C 1
ATOM 1709 O O . ASN A 1 207 ? 6.130 -0.172 7.842 1.00 92.81 207 ASN A O 1
ATOM 1713 N N . ARG A 1 208 ? 7.439 1.388 6.897 1.00 92.06 208 ARG A N 1
ATOM 1714 C CA . ARG A 1 208 ? 7.178 2.415 7.909 1.00 92.06 208 ARG A CA 1
ATOM 1715 C C . ARG A 1 208 ? 5.698 2.790 7.994 1.00 92.06 208 ARG A C 1
ATOM 1717 O O . ARG A 1 208 ? 5.173 2.974 9.094 1.00 92.06 208 ARG A O 1
ATOM 1724 N N . GLU A 1 209 ? 5.011 2.942 6.862 1.00 89.94 209 GLU A N 1
ATOM 1725 C CA . GLU A 1 209 ? 3.576 3.251 6.884 1.00 89.94 209 GLU A CA 1
ATOM 1726 C C . GLU A 1 209 ? 2.732 2.044 7.323 1.00 89.94 209 GLU A C 1
ATOM 1728 O O . GLU A 1 209 ? 1.751 2.231 8.047 1.00 89.94 209 GLU A O 1
ATOM 1733 N N . ILE A 1 210 ? 3.136 0.815 6.977 1.00 89.88 210 ILE A N 1
ATOM 1734 C CA . ILE A 1 210 ? 2.506 -0.411 7.496 1.00 89.88 210 ILE A CA 1
ATOM 1735 C C . ILE A 1 210 ? 2.628 -0.458 9.025 1.00 89.88 210 ILE A C 1
ATOM 1737 O O . ILE A 1 210 ? 1.616 -0.570 9.717 1.00 89.88 210 ILE A O 1
ATOM 1741 N N . GLU A 1 211 ? 3.826 -0.277 9.576 1.00 92.75 211 GLU A N 1
ATOM 1742 C CA . GLU A 1 211 ? 4.062 -0.311 11.024 1.00 92.75 211 GLU A CA 1
ATOM 1743 C C . GLU A 1 211 ? 3.252 0.761 11.770 1.00 92.75 211 GLU A C 1
ATOM 1745 O O . GLU A 1 211 ? 2.640 0.509 12.811 1.00 92.75 211 GLU A O 1
ATOM 1750 N N . LYS A 1 212 ? 3.181 1.967 11.205 1.00 90.50 212 LYS A N 1
ATOM 1751 C CA . LYS A 1 212 ? 2.383 3.068 11.750 1.00 90.50 212 LYS A CA 1
ATOM 1752 C C . LYS A 1 212 ? 0.887 2.752 11.757 1.00 90.50 212 LYS A C 1
ATOM 1754 O O . LYS A 1 212 ? 0.219 3.093 12.735 1.00 90.50 212 LYS A O 1
ATOM 1759 N N . SER A 1 213 ? 0.365 2.119 10.704 1.00 89.25 213 SER A N 1
ATOM 1760 C CA . SER A 1 213 ? -1.033 1.668 10.662 1.00 89.25 213 SER A CA 1
ATOM 1761 C C . SER A 1 213 ? -1.299 0.575 11.704 1.00 89.25 213 SER A C 1
ATOM 1763 O O . SER A 1 213 ? -2.229 0.700 12.499 1.00 89.25 213 SER A O 1
ATOM 1765 N N . LEU A 1 214 ? -0.394 -0.400 11.829 1.00 92.75 214 LEU A N 1
ATOM 1766 C CA . LEU A 1 214 ? -0.484 -1.473 12.818 1.00 92.75 214 LEU A CA 1
ATOM 1767 C C . LEU A 1 214 ? -0.459 -0.936 14.256 1.00 92.75 214 LEU A C 1
ATOM 1769 O O . LEU A 1 214 ? -1.250 -1.351 15.101 1.00 92.75 214 LEU A O 1
ATOM 1773 N N . LYS A 1 215 ? 0.413 0.036 14.544 1.00 94.50 215 LYS A N 1
ATOM 1774 C CA . LYS A 1 215 ? 0.493 0.674 15.865 1.00 94.50 215 LYS A CA 1
ATOM 1775 C C . LYS A 1 215 ? -0.795 1.412 16.233 1.00 94.50 215 LYS A C 1
ATOM 1777 O O . LYS A 1 215 ? -1.186 1.411 17.399 1.00 94.50 215 LYS A O 1
ATOM 1782 N N . ARG A 1 216 ? -1.458 2.050 15.262 1.00 91.12 216 ARG A N 1
ATOM 1783 C CA . ARG A 1 216 ? -2.760 2.700 15.480 1.00 91.12 216 ARG A CA 1
ATOM 1784 C C . ARG A 1 216 ? -3.851 1.675 15.746 1.00 91.12 216 ARG A C 1
ATOM 1786 O O . ARG A 1 216 ? -4.575 1.851 16.718 1.00 91.12 216 ARG A O 1
ATOM 1793 N N . ALA A 1 217 ? -3.906 0.608 14.949 1.00 93.00 217 ALA A N 1
ATOM 1794 C CA . ALA A 1 217 ? -4.859 -0.480 15.138 1.00 93.00 217 ALA A CA 1
ATOM 1795 C C . ALA A 1 217 ? -4.740 -1.086 16.546 1.00 93.00 217 ALA A C 1
ATOM 1797 O O . ALA A 1 217 ? -5.718 -1.091 17.286 1.00 93.00 217 ALA A O 1
ATOM 1798 N N . ARG A 1 218 ? -3.520 -1.440 16.978 1.00 95.75 218 ARG A N 1
ATOM 1799 C CA . ARG A 1 218 ? -3.251 -1.953 18.337 1.00 95.75 218 ARG A CA 1
ATOM 1800 C C . ARG A 1 218 ? -3.662 -0.978 19.442 1.00 95.75 218 ARG A C 1
ATOM 1802 O O . ARG A 1 218 ? -4.165 -1.387 20.482 1.00 95.75 218 ARG A O 1
ATOM 1809 N N . LYS A 1 219 ? -3.456 0.328 19.237 1.00 96.31 219 LYS A N 1
ATOM 1810 C CA . LYS A 1 219 ? -3.874 1.349 20.210 1.00 96.31 219 LYS A CA 1
ATOM 1811 C C . LYS A 1 219 ? -5.398 1.448 20.306 1.00 96.31 219 LYS A C 1
ATOM 1813 O O . LYS A 1 219 ? -5.914 1.599 21.408 1.00 96.31 219 LYS A O 1
ATOM 1818 N N . SER A 1 220 ? -6.102 1.395 19.179 1.00 95.69 220 SER A N 1
ATOM 1819 C CA . SER A 1 220 ? -7.567 1.390 19.160 1.00 95.69 220 SER A CA 1
ATOM 1820 C C . SER A 1 220 ? -8.127 0.118 19.794 1.00 95.69 220 SER A C 1
ATOM 1822 O O . SER A 1 220 ? -9.063 0.200 20.577 1.00 95.69 220 SER A O 1
ATOM 1824 N N . GLU A 1 221 ? -7.508 -1.033 19.532 1.00 97.12 221 GLU A N 1
ATOM 1825 C CA . GLU A 1 221 ? -7.864 -2.314 20.146 1.00 97.12 221 GLU A CA 1
ATOM 1826 C C . GLU A 1 221 ? -7.684 -2.292 21.673 1.00 97.12 221 GLU A C 1
ATOM 1828 O O . GLU A 1 221 ? -8.598 -2.662 22.403 1.00 97.12 221 GLU A O 1
ATOM 1833 N N . SER A 1 222 ? -6.553 -1.774 22.170 1.00 97.38 222 SER A N 1
ATOM 1834 C CA . SER A 1 222 ? -6.316 -1.613 23.614 1.00 97.38 222 SER A CA 1
ATOM 1835 C C . SER A 1 222 ? -7.373 -0.728 24.275 1.00 97.38 222 SER A C 1
ATOM 1837 O O . SER A 1 222 ? -7.896 -1.077 25.326 1.00 97.38 222 SER A O 1
ATOM 1839 N N . LYS A 1 223 ? -7.725 0.397 23.642 1.00 97.38 223 LYS A N 1
ATOM 1840 C CA . LYS A 1 223 ? -8.760 1.304 24.157 1.00 97.38 223 LYS A CA 1
ATOM 1841 C C . LYS A 1 223 ? -10.138 0.656 24.190 1.00 97.38 223 LYS A C 1
ATOM 1843 O O . LYS A 1 223 ? -10.844 0.790 25.178 1.00 97.38 223 LYS A O 1
ATOM 1848 N N . LEU A 1 224 ? -10.505 -0.064 23.130 1.00 97.81 224 LEU A N 1
ATOM 1849 C CA . LEU A 1 224 ? -11.770 -0.798 23.084 1.00 97.81 224 LEU A CA 1
ATOM 1850 C C . LEU A 1 224 ? -11.831 -1.871 24.173 1.00 97.81 224 LEU A C 1
ATOM 1852 O O . LEU A 1 224 ? -12.885 -2.080 24.767 1.00 97.81 224 LEU A O 1
ATOM 1856 N N . LYS A 1 225 ? -10.704 -2.527 24.467 1.00 97.62 225 LYS A N 1
ATOM 1857 C CA . LYS A 1 225 ? -10.614 -3.490 25.566 1.00 97.62 225 LYS A CA 1
ATOM 1858 C C . LYS A 1 225 ? -10.819 -2.820 26.927 1.00 97.62 225 LYS A C 1
ATOM 1860 O O . LYS A 1 225 ? -11.621 -3.308 27.712 1.00 97.62 225 LYS A O 1
ATOM 1865 N N . GLU A 1 226 ? -10.162 -1.689 27.175 1.00 97.88 226 GLU A N 1
ATOM 1866 C CA . GLU A 1 226 ? -10.348 -0.903 28.404 1.00 97.88 226 GLU A CA 1
ATOM 1867 C C . GLU A 1 226 ? -11.804 -0.437 28.573 1.00 97.88 226 GLU A C 1
ATOM 1869 O O . GLU A 1 226 ? -12.387 -0.598 29.643 1.00 97.88 226 GLU A O 1
ATOM 1874 N N . GLU A 1 227 ? -12.423 0.093 27.513 1.00 97.62 227 GLU A N 1
ATOM 1875 C CA . GLU A 1 227 ? -13.830 0.513 27.532 1.00 97.62 227 GLU A CA 1
ATOM 1876 C C . GLU A 1 227 ? -14.775 -0.660 27.808 1.00 97.62 2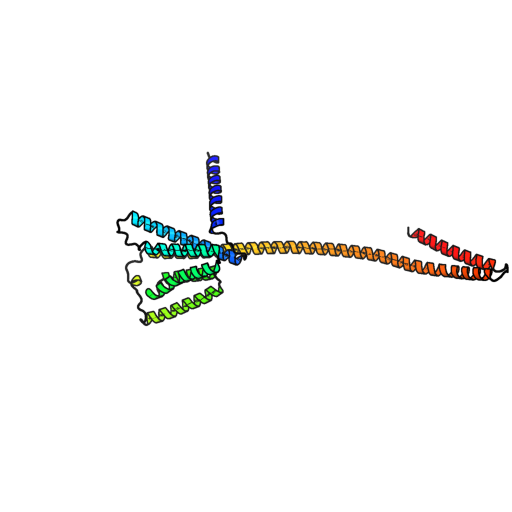27 GLU A C 1
ATOM 1878 O O . GLU A 1 227 ? -15.699 -0.531 28.612 1.00 97.62 227 GLU A O 1
ATOM 1883 N N . ARG A 1 228 ? -14.527 -1.818 27.187 1.00 97.88 228 ARG A N 1
ATOM 1884 C CA . ARG A 1 228 ? -15.298 -3.040 27.426 1.00 97.88 228 ARG A CA 1
ATOM 1885 C C . ARG A 1 228 ? -15.201 -3.484 28.884 1.00 97.88 228 ARG A C 1
ATOM 1887 O O . ARG A 1 228 ? -16.231 -3.763 29.491 1.00 97.88 228 ARG A O 1
ATOM 1894 N N . ASP A 1 229 ? -13.996 -3.523 29.444 1.00 98.00 229 ASP A N 1
ATOM 1895 C CA . ASP A 1 229 ? -13.775 -3.982 30.817 1.00 98.00 229 ASP A CA 1
ATOM 1896 C C . ASP A 1 229 ? -14.440 -3.021 31.829 1.00 98.00 229 ASP A C 1
ATOM 1898 O O . ASP A 1 229 ? -15.077 -3.455 32.790 1.00 98.00 229 ASP A O 1
ATOM 1902 N N . LEU A 1 230 ? -14.401 -1.706 31.574 1.00 98.19 230 LEU A N 1
ATOM 1903 C CA . LEU A 1 230 ? -15.129 -0.707 32.371 1.00 98.19 230 LEU A CA 1
ATOM 1904 C C . LEU A 1 230 ? -16.653 -0.863 32.272 1.00 98.19 230 LEU A C 1
ATOM 1906 O O . LEU A 1 230 ? -17.365 -0.694 33.267 1.00 98.19 230 LEU A O 1
ATOM 1910 N N . LEU A 1 231 ? -17.170 -1.166 31.080 1.00 98.00 231 LEU A N 1
ATOM 1911 C CA . LEU A 1 231 ? -18.594 -1.422 30.880 1.00 98.00 231 LEU A CA 1
ATOM 1912 C C . LEU A 1 231 ? -19.038 -2.689 31.607 1.00 98.00 231 LEU A C 1
ATOM 1914 O O . LEU A 1 231 ? -20.100 -2.679 32.222 1.00 98.00 231 LEU A O 1
ATOM 1918 N N . GLU A 1 232 ? -18.228 -3.743 31.596 1.00 97.88 232 GLU A N 1
ATOM 1919 C CA . GLU A 1 232 ? -18.521 -4.986 32.308 1.00 97.88 232 GLU A CA 1
ATOM 1920 C C . GLU A 1 232 ? -18.611 -4.763 33.824 1.00 97.88 232 GLU A C 1
ATOM 1922 O O . GLU A 1 232 ? -19.562 -5.219 34.464 1.00 97.88 232 GLU A O 1
ATOM 1927 N N . ILE A 1 233 ? -17.689 -3.975 34.391 1.00 97.81 233 ILE A N 1
ATOM 1928 C CA . ILE A 1 233 ? -17.746 -3.564 35.802 1.00 97.81 233 ILE A CA 1
ATOM 1929 C C . ILE A 1 233 ? -19.044 -2.796 36.084 1.00 97.81 233 ILE A C 1
ATOM 1931 O O . ILE A 1 233 ? -19.778 -3.155 37.005 1.00 97.81 233 ILE A O 1
ATOM 1935 N N . LYS A 1 234 ? -19.379 -1.794 35.260 1.00 97.62 234 LYS A N 1
ATOM 1936 C CA . LYS A 1 234 ? -20.593 -0.981 35.435 1.00 97.62 234 LYS A CA 1
ATOM 1937 C C . LYS A 1 234 ? -21.873 -1.808 35.310 1.00 97.62 234 LYS A C 1
ATOM 1939 O O . LYS A 1 234 ? -22.822 -1.583 36.057 1.00 97.62 234 LYS A O 1
ATOM 1944 N N . VAL A 1 235 ? -21.920 -2.755 34.376 1.00 98.06 235 VAL A N 1
ATOM 1945 C CA . VAL A 1 235 ? -23.055 -3.674 34.229 1.00 98.06 235 VAL A CA 1
ATOM 1946 C C . VAL A 1 235 ? -23.183 -4.529 35.481 1.00 98.06 235 VAL A C 1
ATOM 1948 O O . VAL A 1 235 ? -24.269 -4.606 36.040 1.00 98.06 235 VAL A O 1
ATOM 1951 N N . LYS A 1 236 ? -22.083 -5.097 35.984 1.00 97.69 236 LYS A N 1
ATOM 1952 C CA . LYS A 1 236 ? -22.094 -5.904 37.208 1.00 97.69 236 LYS A CA 1
ATOM 1953 C C . LYS A 1 236 ? -22.561 -5.111 38.431 1.00 97.69 236 LYS A C 1
ATOM 1955 O O . LYS A 1 236 ? -23.314 -5.647 39.241 1.00 97.69 236 LYS A O 1
ATOM 1960 N N . GLU A 1 237 ? -22.144 -3.855 38.565 1.00 97.31 237 GLU A N 1
ATOM 1961 C CA . GLU A 1 237 ? -22.631 -2.948 39.613 1.00 97.31 237 GLU A CA 1
ATOM 1962 C C . GLU A 1 237 ? -24.136 -2.699 39.480 1.00 97.31 237 GLU A C 1
ATOM 1964 O O . GLU A 1 237 ? -24.881 -2.921 40.430 1.00 97.31 237 GLU A O 1
ATOM 1969 N N . ARG A 1 238 ? -24.609 -2.339 38.281 1.00 96.06 238 ARG A N 1
ATOM 1970 C CA . ARG A 1 238 ? -26.036 -2.098 38.029 1.00 96.06 238 ARG A CA 1
ATOM 1971 C C . ARG A 1 238 ? -26.895 -3.335 38.250 1.00 96.06 238 ARG A C 1
ATOM 1973 O O . ARG A 1 238 ? -27.991 -3.207 38.784 1.00 96.06 238 ARG A O 1
ATOM 1980 N N . THR A 1 239 ? -26.412 -4.515 37.876 1.00 96.81 239 THR A N 1
ATOM 1981 C CA . THR A 1 239 ? -27.116 -5.775 38.128 1.00 96.81 239 THR A CA 1
ATOM 1982 C C . THR A 1 239 ? -27.239 -6.029 39.627 1.00 96.81 239 THR A C 1
ATOM 1984 O O . THR A 1 239 ? -28.335 -6.319 40.092 1.00 96.81 239 THR A O 1
ATOM 1987 N N . LYS A 1 240 ? -26.167 -5.824 40.404 1.00 96.88 240 LYS A N 1
ATOM 1988 C CA . LYS A 1 240 ? -26.218 -5.951 41.870 1.00 96.88 240 LYS A CA 1
ATOM 1989 C C . LYS A 1 240 ? -27.166 -4.943 42.520 1.00 96.88 240 LYS A C 1
ATOM 1991 O O . LYS A 1 240 ? -27.906 -5.305 43.431 1.00 96.88 240 LYS A O 1
ATOM 1996 N N . ASP A 1 241 ? -27.156 -3.694 42.060 1.00 96.56 241 ASP A N 1
ATOM 1997 C CA . ASP A 1 241 ? -28.070 -2.663 42.559 1.00 96.56 241 ASP A CA 1
ATOM 1998 C C . ASP A 1 241 ? -29.530 -3.030 42.260 1.00 96.56 241 ASP A C 1
ATOM 2000 O O . ASP A 1 241 ? -30.390 -2.926 43.134 1.00 96.56 241 ASP A O 1
ATOM 2004 N N . LEU A 1 242 ? -29.813 -3.509 41.044 1.00 97.00 242 LEU A N 1
ATOM 2005 C CA . LEU A 1 242 ? -31.146 -3.967 40.652 1.00 97.00 242 LEU A CA 1
ATOM 2006 C C . LEU A 1 242 ? -31.597 -5.177 41.472 1.00 97.00 242 LEU A C 1
ATOM 2008 O O . LEU A 1 242 ? -32.723 -5.180 41.961 1.00 97.00 242 LEU A O 1
ATOM 2012 N N . GLU A 1 243 ? -30.731 -6.171 41.664 1.00 96.44 243 GLU A N 1
ATOM 2013 C CA . GLU A 1 243 ? -31.007 -7.333 42.515 1.00 96.44 243 GLU A CA 1
ATOM 2014 C C . GLU A 1 243 ? -31.332 -6.907 43.950 1.00 96.44 243 GLU A C 1
ATOM 2016 O O . GLU A 1 243 ? -32.294 -7.396 44.543 1.00 96.44 243 GLU A O 1
ATOM 2021 N N . ARG A 1 244 ? -30.581 -5.946 44.502 1.00 95.94 244 ARG A N 1
ATOM 2022 C CA . ARG A 1 244 ? -30.839 -5.405 45.839 1.00 95.94 244 ARG A CA 1
ATOM 2023 C C . ARG A 1 244 ? -32.205 -4.727 45.921 1.00 95.94 244 ARG A C 1
ATOM 2025 O O . ARG A 1 244 ? -32.970 -5.033 46.833 1.00 95.94 244 ARG A O 1
ATOM 2032 N N . VAL A 1 245 ? -32.529 -3.857 44.964 1.00 96.50 245 VAL A N 1
ATOM 2033 C CA . VAL A 1 245 ? -33.830 -3.168 44.907 1.00 96.50 245 VAL A CA 1
ATOM 2034 C C . VAL A 1 245 ? -34.976 -4.168 44.743 1.00 96.50 245 VAL A C 1
ATOM 2036 O O . VAL A 1 245 ? -35.999 -4.044 45.415 1.00 96.50 245 VAL A O 1
ATOM 2039 N N . GLN A 1 246 ? -34.812 -5.191 43.899 1.00 94.50 246 GLN A N 1
ATOM 2040 C CA . GLN A 1 246 ? -35.803 -6.258 43.742 1.00 94.50 246 GLN A CA 1
ATOM 2041 C C . GLN A 1 246 ? -36.004 -7.037 45.043 1.00 94.50 246 GLN A C 1
ATOM 2043 O O . GLN A 1 246 ? -37.140 -7.314 45.422 1.00 94.50 246 GLN A O 1
ATOM 2048 N N . MET A 1 247 ? -34.927 -7.350 45.762 1.00 95.81 247 MET A N 1
ATOM 2049 C CA . MET A 1 247 ? -34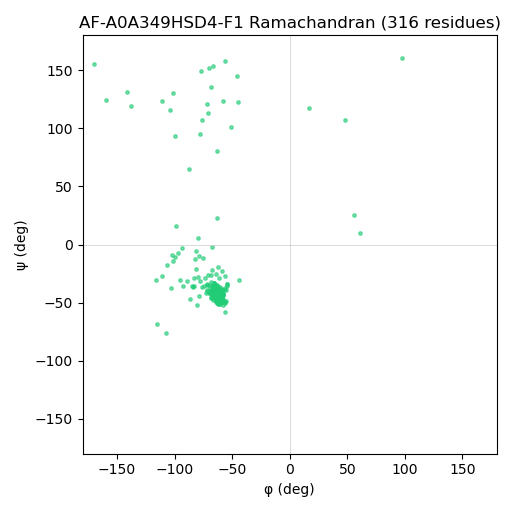.997 -8.070 47.031 1.00 95.81 247 MET A CA 1
ATOM 2050 C C . MET A 1 247 ? -35.655 -7.228 48.137 1.00 95.81 247 MET A C 1
ATOM 2052 O O . MET A 1 247 ? -36.445 -7.752 48.923 1.00 95.81 247 MET A O 1
ATOM 2056 N N . GLU A 1 248 ? -35.378 -5.922 48.189 1.00 95.06 248 GLU A N 1
ATOM 2057 C CA . GLU A 1 248 ? -36.045 -4.974 49.092 1.00 95.06 248 GLU A CA 1
ATOM 2058 C C . GLU A 1 248 ? -37.547 -4.874 48.778 1.00 95.06 248 GLU A C 1
ATOM 2060 O O . GLU A 1 248 ? -38.376 -5.029 49.678 1.00 95.06 248 GLU A O 1
ATOM 2065 N N . LYS A 1 249 ? -37.915 -4.744 47.497 1.00 93.75 249 LYS A N 1
ATOM 2066 C CA . LYS A 1 249 ? -39.319 -4.741 47.058 1.00 93.75 249 LYS A CA 1
ATOM 2067 C C . LYS A 1 249 ? -40.034 -6.054 47.359 1.00 93.75 249 LYS A C 1
ATOM 2069 O O . LYS A 1 249 ? -41.172 -6.034 47.820 1.00 93.75 249 LYS A O 1
ATOM 2074 N N . MET A 1 250 ? -39.372 -7.192 47.163 1.00 93.69 250 MET A N 1
ATOM 2075 C CA . MET A 1 250 ? -39.940 -8.501 47.485 1.00 93.69 250 MET A CA 1
ATOM 2076 C C . MET A 1 250 ? -40.220 -8.638 48.988 1.00 93.69 250 MET A C 1
ATOM 2078 O O . MET A 1 250 ? -41.259 -9.171 49.374 1.00 93.69 250 MET A O 1
ATOM 2082 N N . LYS A 1 251 ? -39.343 -8.102 49.851 1.00 93.19 251 LYS A N 1
ATOM 2083 C CA . LYS A 1 251 ? -39.577 -8.055 51.305 1.00 93.19 251 LYS A CA 1
ATOM 2084 C C . LYS A 1 251 ? -40.780 -7.184 51.669 1.00 93.19 251 LYS A C 1
ATOM 2086 O O . LYS A 1 251 ? -41.573 -7.592 52.515 1.00 93.19 251 LYS A O 1
ATOM 2091 N N . GLU A 1 252 ? -40.936 -6.017 51.041 1.00 92.94 252 GLU A N 1
ATOM 2092 C CA . GLU A 1 252 ? -42.115 -5.156 51.237 1.00 92.94 252 GLU A CA 1
ATOM 2093 C C . GLU A 1 252 ? -43.410 -5.874 50.832 1.00 92.94 252 GLU A C 1
ATOM 2095 O O . GLU A 1 252 ? -44.356 -5.926 51.618 1.00 92.94 252 GLU A O 1
ATOM 2100 N N . VAL A 1 253 ? -43.434 -6.488 49.644 1.00 93.31 253 VAL A N 1
ATOM 2101 C CA . VAL A 1 253 ? -44.596 -7.243 49.148 1.00 93.31 253 VAL A CA 1
ATOM 2102 C C . VAL A 1 253 ? -44.917 -8.430 50.058 1.00 93.31 253 VAL A C 1
ATOM 2104 O O . VAL A 1 253 ? -46.082 -8.639 50.389 1.00 93.31 253 VAL A O 1
ATOM 2107 N N . SER A 1 254 ? -43.908 -9.173 50.523 1.00 90.88 254 SER A N 1
ATOM 2108 C CA . SER A 1 254 ? -44.103 -10.290 51.456 1.00 90.88 254 SER A CA 1
ATOM 2109 C C . SER A 1 254 ? -44.738 -9.835 52.773 1.00 90.88 254 SER A C 1
ATOM 2111 O O . SER A 1 254 ? -45.671 -10.478 53.250 1.00 90.88 254 SER A O 1
ATOM 2113 N N . ARG A 1 255 ? -44.288 -8.706 53.343 1.00 88.81 255 ARG A N 1
ATOM 2114 C CA . ARG A 1 255 ? -44.893 -8.126 54.558 1.00 88.81 255 ARG A CA 1
ATOM 2115 C C . ARG A 1 255 ? -46.346 -7.710 54.332 1.00 88.81 255 ARG A C 1
ATOM 2117 O O . ARG A 1 255 ? -47.194 -7.968 55.181 1.00 88.81 255 ARG A O 1
ATOM 2124 N N . LEU A 1 256 ? -46.648 -7.095 53.187 1.00 89.25 256 LEU A N 1
ATOM 2125 C CA . LEU A 1 256 ? -48.020 -6.725 52.822 1.00 89.25 256 LEU A CA 1
ATOM 2126 C C . LEU A 1 256 ? -48.916 -7.957 52.634 1.00 89.25 256 LEU A C 1
ATOM 2128 O O . LEU A 1 256 ? -50.070 -7.939 53.053 1.00 89.25 256 LEU A O 1
ATOM 2132 N N . ALA A 1 257 ? -48.395 -9.037 52.050 1.00 89.94 257 ALA A N 1
ATOM 2133 C CA . ALA A 1 257 ? -49.126 -10.291 51.897 1.00 89.94 257 ALA A CA 1
ATOM 2134 C C . ALA A 1 257 ? -49.410 -10.963 53.253 1.00 89.94 257 ALA A C 1
ATOM 2136 O O . ALA A 1 257 ? -50.532 -11.414 53.487 1.00 89.94 257 ALA A O 1
ATOM 2137 N N . GLU A 1 258 ? -48.437 -10.982 54.172 1.00 86.81 258 GLU A N 1
ATOM 2138 C CA . GLU A 1 258 ? -48.650 -11.445 55.551 1.00 86.81 258 GLU A CA 1
ATOM 2139 C C . GLU A 1 258 ? -49.719 -10.615 56.265 1.00 86.81 258 GLU A C 1
ATOM 2141 O O . GLU A 1 258 ? -50.633 -11.180 56.869 1.00 86.81 258 GLU A O 1
ATOM 2146 N N . PHE A 1 259 ? -49.658 -9.287 56.131 1.00 85.88 259 PHE A N 1
ATOM 2147 C CA . PHE A 1 259 ? -50.682 -8.386 56.651 1.00 85.88 259 PHE A CA 1
ATOM 2148 C C . PHE A 1 259 ? -52.063 -8.679 56.052 1.00 85.88 259 PHE A C 1
ATOM 2150 O O . PHE A 1 259 ? -53.046 -8.751 56.791 1.00 85.88 259 PHE A O 1
ATOM 2157 N N . GLY A 1 260 ? -52.151 -8.888 54.736 1.00 87.38 260 GLY A N 1
ATOM 2158 C CA . GLY A 1 260 ? -53.397 -9.229 54.050 1.00 87.38 260 GLY A CA 1
ATOM 2159 C C . GLY A 1 260 ? -53.988 -10.548 54.548 1.00 87.38 260 GLY A C 1
ATOM 2160 O O . GLY A 1 260 ? -55.179 -10.611 54.849 1.00 87.38 260 GLY A O 1
ATOM 2161 N N . ARG A 1 261 ? -53.153 -11.579 54.727 1.00 86.88 261 ARG A N 1
ATOM 2162 C CA . ARG A 1 261 ? -53.573 -12.882 55.267 1.00 86.88 261 ARG A CA 1
ATOM 2163 C C . ARG A 1 261 ? -54.108 -12.766 56.695 1.00 86.88 261 ARG A C 1
ATOM 2165 O O . ARG A 1 261 ? -55.162 -13.318 56.995 1.00 86.88 261 ARG A O 1
ATOM 2172 N N . LEU A 1 262 ? -53.399 -12.047 57.566 1.00 84.00 262 LEU A N 1
ATOM 2173 C CA . LEU A 1 262 ? -53.814 -11.835 58.958 1.00 84.00 262 LEU A CA 1
ATOM 2174 C C . LEU A 1 262 ? -55.098 -11.005 59.039 1.00 84.00 262 LEU A C 1
ATOM 2176 O O . LEU A 1 262 ? -56.017 -11.359 59.773 1.00 84.00 262 LEU A O 1
ATOM 2180 N N . SER A 1 263 ? -55.186 -9.945 58.232 1.00 83.62 263 SER A N 1
ATOM 2181 C CA . SER A 1 263 ? -56.382 -9.107 58.138 1.00 83.62 263 SER A CA 1
ATOM 2182 C C . SER A 1 263 ? -57.587 -9.907 57.651 1.00 83.62 263 SER A C 1
ATOM 2184 O O . SER A 1 263 ? -58.657 -9.764 58.223 1.00 83.62 263 SER A O 1
ATOM 2186 N N . SER A 1 264 ? -57.430 -10.785 56.653 1.00 85.25 264 SER A N 1
ATOM 2187 C CA . SER A 1 264 ? -58.512 -11.661 56.178 1.00 85.25 264 SER A CA 1
ATOM 2188 C C . SER A 1 264 ? -59.045 -12.582 57.277 1.00 85.25 264 SER A C 1
ATOM 2190 O O . SER A 1 264 ? -60.255 -12.779 57.354 1.00 85.25 264 SER A O 1
ATOM 2192 N N . GLY A 1 265 ? -58.166 -13.126 58.129 1.00 83.94 265 GLY A N 1
ATOM 2193 C CA . GLY A 1 265 ? -58.575 -13.906 59.301 1.00 83.94 265 GLY A CA 1
ATOM 2194 C C . GLY A 1 265 ? -59.369 -13.060 60.298 1.00 83.94 265 GLY A C 1
ATOM 2195 O O . GLY A 1 265 ? -60.480 -13.420 60.664 1.00 83.94 265 GLY A O 1
ATOM 2196 N N . LEU A 1 266 ? -58.856 -11.875 60.648 1.00 81.44 266 LEU A N 1
ATOM 2197 C CA . LEU A 1 266 ? -59.540 -10.953 61.561 1.00 81.44 266 LEU A CA 1
ATOM 2198 C C . LEU A 1 266 ? -60.883 -10.454 61.014 1.00 81.44 266 LEU A C 1
ATOM 2200 O O . LEU A 1 266 ? -61.838 -10.342 61.772 1.00 81.44 266 LEU A O 1
ATOM 2204 N N . PHE A 1 267 ? -60.977 -10.153 59.716 1.00 79.56 267 PHE A N 1
ATOM 2205 C CA . PHE A 1 267 ? -62.232 -9.745 59.084 1.00 79.56 267 PHE A CA 1
ATOM 2206 C C . PHE A 1 267 ? -63.259 -10.868 59.111 1.00 79.56 267 PHE A C 1
ATOM 2208 O O . PHE A 1 267 ? -64.412 -10.604 59.428 1.00 79.56 267 PHE A O 1
ATOM 2215 N N . HIS A 1 268 ? -62.854 -12.104 58.821 1.00 81.00 268 HIS A N 1
ATOM 2216 C CA . HIS A 1 268 ? -63.735 -13.262 58.943 1.00 81.00 268 HIS A CA 1
ATOM 2217 C C . HIS A 1 268 ? -64.259 -13.410 60.383 1.00 81.00 268 HIS A C 1
ATOM 2219 O O . HIS A 1 268 ? -65.465 -13.541 60.600 1.00 81.00 268 HIS A O 1
ATOM 2225 N N . ASP A 1 269 ? -63.373 -13.268 61.370 1.00 80.56 269 ASP A N 1
ATOM 2226 C CA . ASP A 1 269 ? -63.724 -13.334 62.792 1.00 80.56 269 ASP A CA 1
ATOM 2227 C C . ASP A 1 269 ? -64.607 -12.163 63.260 1.00 80.56 269 ASP A C 1
ATOM 2229 O O . ASP A 1 269 ? -65.300 -12.290 64.264 1.00 80.56 269 ASP A O 1
ATOM 2233 N N . LEU A 1 270 ? -64.606 -11.027 62.552 1.00 80.50 270 LEU A N 1
ATOM 2234 C CA . LEU A 1 270 ? -65.415 -9.840 62.866 1.00 80.50 270 LEU A CA 1
ATOM 2235 C C . LEU A 1 270 ? -66.761 -9.844 62.123 1.00 80.50 270 LEU A C 1
ATOM 2237 O O . LEU A 1 270 ? -67.779 -9.440 62.683 1.00 80.50 270 LEU A O 1
ATOM 2241 N N . ILE A 1 271 ? -66.787 -10.354 60.888 1.00 78.88 271 ILE A N 1
ATOM 2242 C CA . ILE A 1 271 ? -68.006 -10.537 60.089 1.00 78.88 271 ILE A CA 1
ATOM 2243 C C . ILE A 1 271 ? -68.960 -11.506 60.787 1.00 78.88 271 ILE A C 1
ATOM 2245 O O . ILE A 1 271 ? -70.159 -11.237 60.808 1.00 78.88 271 ILE A O 1
ATOM 2249 N N . ASN A 1 272 ? -68.460 -12.587 61.391 1.00 79.69 272 ASN A N 1
ATOM 2250 C CA . ASN A 1 272 ? -69.300 -13.571 62.081 1.00 79.69 272 ASN A CA 1
ATOM 2251 C C . ASN A 1 272 ? -70.191 -12.954 63.183 1.00 79.69 272 ASN A C 1
ATOM 2253 O O . ASN A 1 272 ? -71.416 -13.044 63.061 1.00 79.69 272 ASN A O 1
ATOM 2257 N N . PRO A 1 273 ? -69.646 -12.278 64.212 1.00 77.75 273 PRO A N 1
ATOM 2258 C CA . PRO A 1 273 ? -70.457 -11.653 65.253 1.00 77.75 273 PRO A CA 1
ATOM 2259 C C . PRO A 1 273 ? -71.273 -10.463 64.731 1.00 77.75 273 PRO A C 1
ATOM 2261 O O . PRO A 1 273 ? -72.396 -10.276 65.176 1.00 77.75 273 PRO A O 1
ATOM 2264 N N . LEU A 1 274 ? -70.795 -9.693 63.742 1.00 71.88 274 LEU A N 1
ATOM 2265 C CA . LEU A 1 274 ? -71.612 -8.642 63.106 1.00 71.88 274 LEU A CA 1
ATOM 2266 C C . LEU A 1 274 ? -72.828 -9.203 62.365 1.00 71.88 274 LEU A C 1
ATOM 2268 O O . LEU A 1 274 ? -73.895 -8.593 62.381 1.00 71.88 274 LEU A O 1
ATOM 2272 N N . THR A 1 275 ? -72.676 -10.353 61.710 1.00 78.31 275 THR A N 1
ATOM 2273 C CA . THR A 1 275 ? -73.776 -11.023 61.010 1.00 78.31 275 THR A CA 1
ATOM 2274 C C . THR A 1 275 ? -74.781 -11.576 62.017 1.00 78.31 275 THR A C 1
ATOM 2276 O O . THR A 1 275 ? -75.982 -11.387 61.827 1.00 78.31 275 THR A O 1
ATOM 2279 N N . ALA A 1 276 ? -74.308 -12.177 63.116 1.00 78.12 276 ALA A N 1
ATOM 2280 C CA . ALA A 1 276 ? -75.155 -12.59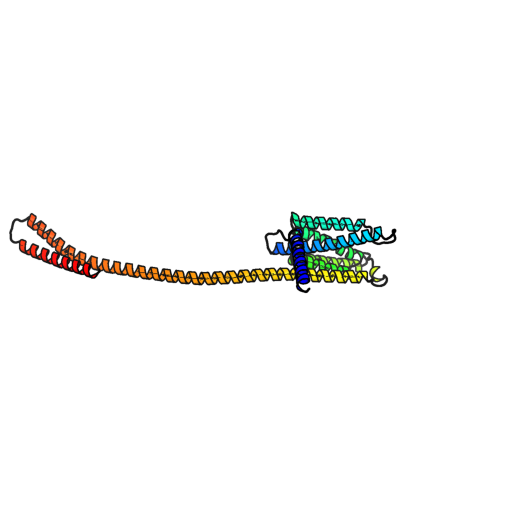5 64.235 1.00 78.12 276 ALA A CA 1
ATOM 2281 C C . ALA A 1 276 ? -75.906 -11.404 64.853 1.00 78.12 276 ALA A C 1
ATOM 2283 O O . ALA A 1 276 ? -77.128 -11.446 64.992 1.00 78.12 276 ALA A O 1
ATOM 2284 N N . LEU A 1 277 ? -75.206 -10.290 65.086 1.00 74.88 277 LEU A N 1
ATOM 2285 C CA . LEU A 1 277 ? -75.788 -9.056 65.598 1.00 74.88 277 LEU A CA 1
ATOM 2286 C C . LEU A 1 277 ? -76.838 -8.478 64.641 1.00 74.88 277 LEU A C 1
ATOM 2288 O O . LEU A 1 277 ? -77.927 -8.117 65.074 1.00 74.88 277 LEU A O 1
ATOM 2292 N N . SER A 1 278 ? -76.550 -8.417 63.337 1.00 72.69 278 SER A N 1
ATOM 2293 C CA . SER A 1 278 ? -77.499 -7.948 62.319 1.00 72.69 278 SER A CA 1
ATOM 2294 C C . SER A 1 278 ? -78.743 -8.834 62.266 1.00 72.69 278 SER A C 1
ATOM 2296 O O . SER A 1 278 ? -79.857 -8.317 62.197 1.00 72.69 278 SER A O 1
ATOM 2298 N N . PHE A 1 279 ? -78.569 -10.157 62.330 1.00 75.06 279 PHE A N 1
ATOM 2299 C CA . PHE A 1 279 ? -79.673 -11.114 62.360 1.00 75.06 279 PHE A CA 1
ATOM 2300 C C . PHE A 1 279 ? -80.533 -10.930 63.615 1.00 75.06 279 PHE A C 1
ATOM 2302 O O . PHE A 1 279 ? -81.762 -10.869 63.533 1.00 75.06 279 PHE A O 1
ATOM 2309 N N . ASN A 1 280 ? -79.894 -10.758 64.771 1.00 69.81 280 ASN A N 1
ATOM 2310 C CA . ASN A 1 280 ? -80.580 -10.538 66.036 1.00 69.81 280 ASN A CA 1
ATOM 2311 C C . ASN A 1 280 ? -81.292 -9.178 66.082 1.00 69.81 280 ASN A C 1
ATOM 2313 O O . ASN A 1 280 ? -82.444 -9.116 66.504 1.00 69.81 280 ASN A O 1
ATOM 2317 N N . VAL A 1 281 ? -80.699 -8.108 65.546 1.00 70.38 281 VAL A N 1
ATOM 2318 C CA . VAL A 1 281 ? -81.355 -6.795 65.399 1.00 70.38 281 VAL A CA 1
ATOM 2319 C C . VAL A 1 281 ? -82.560 -6.861 64.450 1.00 70.38 281 VAL A C 1
ATOM 2321 O O . VAL A 1 281 ? -83.606 -6.274 64.738 1.00 70.38 281 VAL A O 1
ATOM 2324 N N . GLU A 1 282 ? -82.469 -7.603 63.342 1.00 65.94 282 GLU A N 1
ATOM 2325 C CA . GLU A 1 282 ? -83.603 -7.811 62.430 1.00 65.94 282 GLU A CA 1
ATOM 2326 C C . GLU A 1 282 ? -84.740 -8.607 63.098 1.00 65.94 282 GLU A C 1
ATOM 2328 O O . GLU A 1 282 ? -85.920 -8.304 62.894 1.00 65.94 282 GLU A O 1
ATOM 2333 N N . LYS A 1 283 ? -84.395 -9.578 63.954 1.00 66.81 283 LYS A N 1
ATOM 2334 C CA . LYS A 1 283 ? -85.345 -10.376 64.740 1.00 66.81 283 LYS A CA 1
ATOM 2335 C C . LYS A 1 283 ? -86.125 -9.512 65.738 1.00 66.81 283 LYS A C 1
ATOM 2337 O O . LYS A 1 283 ? -87.348 -9.606 65.769 1.00 66.81 283 LYS A O 1
ATOM 2342 N N . ILE A 1 284 ? -85.469 -8.585 66.447 1.00 64.44 284 ILE A N 1
ATOM 2343 C CA . ILE A 1 284 ? -86.142 -7.597 67.323 1.00 64.44 284 ILE A CA 1
ATOM 2344 C C . ILE A 1 284 ? -87.129 -6.739 66.532 1.00 64.44 284 ILE A C 1
ATOM 2346 O O . ILE A 1 284 ? -88.248 -6.503 66.977 1.00 64.44 284 ILE A O 1
ATOM 2350 N N . LYS A 1 285 ? -86.739 -6.286 65.332 1.00 61.00 285 LYS A N 1
ATOM 2351 C CA . LYS A 1 285 ? -87.599 -5.450 64.482 1.00 61.00 285 LYS A CA 1
ATOM 2352 C C . LYS A 1 285 ? -88.884 -6.180 64.053 1.00 61.00 285 LYS A C 1
ATOM 2354 O O . LYS A 1 285 ? -89.852 -5.524 63.677 1.00 61.00 285 LYS A O 1
ATOM 2359 N N . LYS A 1 286 ? -88.900 -7.518 64.125 1.00 61.34 286 LYS A N 1
ATOM 2360 C CA . LYS A 1 286 ? -90.049 -8.390 63.832 1.00 61.34 286 LYS A CA 1
ATOM 2361 C C . LYS A 1 286 ? -90.786 -8.920 65.074 1.00 61.34 286 LYS A C 1
ATOM 2363 O O . LYS A 1 286 ? -91.901 -9.407 64.908 1.00 61.34 286 LYS A O 1
ATOM 2368 N N . SER A 1 287 ? -90.234 -8.837 66.290 1.00 54.22 287 SER A N 1
ATOM 2369 C CA . SER A 1 287 ? -90.853 -9.408 67.502 1.00 54.22 287 SER A CA 1
ATOM 2370 C C . SER A 1 287 ? -90.769 -8.487 68.724 1.00 54.22 287 SER A C 1
ATOM 2372 O O . SER A 1 287 ? -89.686 -8.184 69.218 1.00 54.22 287 SER A O 1
ATOM 2374 N N . GLN A 1 288 ? -91.932 -8.106 69.250 1.00 49.34 288 GLN A N 1
ATOM 2375 C CA . GLN A 1 288 ? -92.138 -7.191 70.375 1.00 49.34 288 GLN A CA 1
ATOM 2376 C C . GLN A 1 288 ? -92.102 -7.945 71.724 1.00 49.34 288 GLN A C 1
ATOM 2378 O O . GLN A 1 288 ? -93.127 -8.059 72.382 1.00 49.34 288 GLN A O 1
ATOM 2383 N N . ASN A 1 289 ? -90.952 -8.526 72.104 1.00 52.56 289 ASN A N 1
ATOM 2384 C CA . ASN A 1 289 ? -90.777 -9.246 73.381 1.00 52.56 289 ASN A CA 1
ATOM 2385 C C . ASN A 1 289 ? -89.391 -8.995 74.020 1.00 52.56 289 ASN A C 1
ATOM 2387 O O . ASN A 1 289 ? -88.358 -9.199 73.382 1.00 52.56 289 ASN A O 1
ATOM 2391 N N . ASP A 1 290 ? -89.381 -8.658 75.315 1.00 55.25 290 ASP A N 1
ATOM 2392 C CA . ASP A 1 290 ? -88.222 -8.232 76.131 1.00 55.25 290 ASP A CA 1
ATOM 2393 C C . ASP A 1 290 ? -87.146 -9.311 76.407 1.00 55.25 290 ASP A C 1
ATOM 2395 O O . ASP A 1 290 ? -86.124 -9.037 77.036 1.00 55.25 290 ASP A O 1
ATOM 2399 N N . CYS A 1 291 ? -87.329 -10.552 75.940 1.00 54.44 291 CYS A N 1
ATOM 2400 C CA . CYS A 1 291 ? -86.429 -11.669 76.264 1.00 54.44 291 CYS A CA 1
ATOM 2401 C C . CYS A 1 291 ? -85.143 -11.708 75.407 1.00 54.44 291 CYS A C 1
ATOM 2403 O O . CYS A 1 291 ? -84.137 -12.273 75.833 1.00 54.44 291 CYS A O 1
ATOM 2405 N N . HIS A 1 292 ? -85.128 -11.068 74.232 1.00 58.09 292 HIS A N 1
ATOM 2406 C CA . HIS A 1 292 ? -83.992 -11.138 73.297 1.00 58.09 292 HIS A CA 1
ATOM 2407 C C . HIS A 1 292 ? -82.836 -10.172 73.605 1.00 58.09 292 HIS A C 1
ATOM 2409 O O . HIS A 1 292 ? -81.742 -10.357 73.077 1.00 58.09 292 HIS A O 1
ATOM 2415 N N . LEU A 1 293 ? -83.032 -9.193 74.500 1.00 63.03 293 LEU A N 1
ATOM 2416 C CA . LEU A 1 293 ? -82.037 -8.168 74.860 1.00 63.03 293 LEU A CA 1
ATOM 2417 C C . LEU A 1 293 ? -80.685 -8.743 75.321 1.00 63.03 293 LEU A C 1
ATOM 2419 O O . LEU A 1 293 ? -79.644 -8.197 74.966 1.00 63.03 293 LEU A O 1
ATOM 2423 N N . ARG A 1 294 ? -80.683 -9.875 76.040 1.00 63.66 294 ARG A N 1
ATOM 2424 C CA . ARG A 1 294 ? -79.447 -10.500 76.553 1.00 63.66 294 ARG A CA 1
ATOM 2425 C C . ARG A 1 294 ? -78.598 -11.199 75.485 1.00 63.66 294 ARG A C 1
ATOM 2427 O O . ARG A 1 294 ? -77.388 -11.290 75.659 1.00 63.66 294 ARG A O 1
ATOM 2434 N N . GLU A 1 295 ? -79.199 -11.717 74.410 1.00 66.06 295 GLU A N 1
ATOM 2435 C CA . GLU A 1 295 ? -78.436 -12.311 73.294 1.00 66.06 295 GLU A CA 1
ATOM 2436 C C . GLU A 1 295 ? -77.725 -11.226 72.483 1.00 66.06 295 GLU A C 1
ATOM 2438 O O . GLU A 1 295 ? -76.561 -11.379 72.131 1.00 66.06 295 GLU A O 1
ATOM 2443 N N . ILE A 1 296 ? -78.389 -10.089 72.270 1.00 65.69 296 ILE A N 1
ATOM 2444 C CA . ILE A 1 296 ? -77.805 -8.942 71.566 1.00 65.69 296 ILE A CA 1
ATOM 2445 C C . ILE A 1 296 ? -76.664 -8.336 72.372 1.00 65.69 296 ILE A C 1
ATOM 2447 O O . ILE A 1 296 ? -75.647 -7.982 71.794 1.00 65.69 296 ILE A O 1
ATOM 2451 N N . GLU A 1 297 ? -76.819 -8.221 73.692 1.00 66.31 297 GLU A N 1
ATOM 2452 C CA . GLU A 1 297 ? -75.762 -7.722 74.574 1.00 66.31 297 GLU A CA 1
ATOM 2453 C C . GLU A 1 297 ? -74.507 -8.605 74.486 1.00 66.31 297 GLU A C 1
ATOM 2455 O O . GLU A 1 297 ? -73.402 -8.084 74.363 1.00 66.31 297 GLU A O 1
ATOM 2460 N N . LYS A 1 298 ? -74.681 -9.933 74.418 1.00 71.31 298 LYS A N 1
ATOM 2461 C CA . LYS A 1 298 ? -73.580 -10.882 74.193 1.00 71.31 298 LYS A CA 1
ATOM 2462 C C . LYS A 1 298 ? -72.907 -10.719 72.832 1.00 71.31 298 LYS A C 1
ATOM 2464 O O . LYS A 1 298 ? -71.684 -10.625 72.783 1.00 71.31 298 LYS A O 1
ATOM 2469 N N . ASP A 1 299 ? -73.677 -10.667 71.748 1.00 71.19 299 ASP A N 1
ATOM 2470 C CA . ASP A 1 299 ? -73.118 -10.515 70.399 1.00 71.19 299 ASP A CA 1
ATOM 2471 C C . ASP A 1 299 ? -72.444 -9.148 70.211 1.00 71.19 299 ASP A C 1
ATOM 2473 O O . ASP A 1 299 ? -71.439 -9.031 69.506 1.00 71.19 299 ASP A O 1
ATOM 2477 N N . LEU A 1 300 ? -72.974 -8.106 70.862 1.00 71.50 300 LEU A N 1
ATOM 2478 C CA . LEU A 1 300 ? -72.404 -6.762 70.865 1.00 71.50 300 LEU A CA 1
ATOM 2479 C C . LEU A 1 300 ? -71.085 -6.743 71.635 1.00 71.50 300 LEU A C 1
ATOM 2481 O O . LEU A 1 300 ? -70.114 -6.186 71.129 1.00 71.50 300 LEU A O 1
ATOM 2485 N N . ASP A 1 301 ? -71.027 -7.379 72.807 1.00 74.06 301 ASP A N 1
ATOM 2486 C CA . ASP A 1 301 ? -69.797 -7.532 73.584 1.00 74.06 301 ASP A CA 1
ATOM 2487 C C . ASP A 1 301 ? -68.742 -8.329 72.812 1.00 74.06 301 ASP A C 1
ATOM 2489 O O . ASP A 1 301 ? -67.576 -7.929 72.759 1.00 74.06 301 ASP A O 1
ATOM 2493 N N . GLU A 1 302 ? -69.134 -9.417 72.148 1.00 76.62 302 GLU A N 1
ATOM 2494 C CA . GLU A 1 302 ? -68.225 -10.231 71.344 1.00 76.62 302 GLU A CA 1
ATOM 2495 C C . GLU A 1 302 ? -67.701 -9.451 70.129 1.00 76.62 302 GLU A C 1
ATOM 2497 O O . GLU A 1 302 ? -66.485 -9.381 69.910 1.00 76.62 302 GLU A O 1
ATOM 2502 N N . ALA A 1 303 ? -68.575 -8.735 69.414 1.00 73.75 303 ALA A N 1
ATOM 2503 C CA . ALA A 1 303 ? -68.171 -7.808 68.362 1.00 73.75 303 ALA A CA 1
ATOM 2504 C C . ALA A 1 303 ? -67.230 -6.712 68.899 1.00 73.75 303 ALA A C 1
ATOM 2506 O O . ALA A 1 303 ? -66.213 -6.400 68.271 1.00 73.75 303 ALA A O 1
ATOM 2507 N N . PHE A 1 304 ? -67.495 -6.149 70.082 1.00 75.00 304 PHE A N 1
ATOM 2508 C CA . PHE A 1 304 ? -66.657 -5.114 70.694 1.00 75.00 304 PHE A CA 1
ATOM 2509 C C . PHE A 1 304 ? -65.274 -5.651 71.085 1.00 75.00 304 PHE A C 1
ATOM 2511 O O . PHE A 1 304 ? -64.263 -4.976 70.865 1.00 75.00 304 PHE A O 1
ATOM 2518 N N . ILE A 1 305 ? -65.202 -6.878 71.611 1.00 78.00 305 ILE A N 1
ATOM 2519 C CA . ILE A 1 305 ? -63.952 -7.571 71.945 1.00 78.00 305 ILE A CA 1
ATOM 2520 C C . ILE A 1 305 ? -63.119 -7.806 70.683 1.00 78.00 305 ILE A C 1
ATOM 2522 O O . ILE A 1 305 ? -61.925 -7.487 70.676 1.00 78.00 305 ILE A O 1
ATOM 2526 N N . VAL A 1 306 ? -63.725 -8.308 69.605 1.00 74.50 306 VAL A N 1
ATOM 2527 C CA . VAL A 1 306 ? -63.024 -8.535 68.330 1.00 74.50 306 VAL A CA 1
ATOM 2528 C C . VAL A 1 306 ? -62.548 -7.207 67.730 1.00 74.50 306 VAL A C 1
ATOM 2530 O O . VAL A 1 306 ? -61.382 -7.076 67.352 1.00 74.50 306 VAL A O 1
ATOM 2533 N N . THR A 1 307 ? -63.380 -6.164 67.760 1.00 75.81 307 THR A N 1
ATOM 2534 C CA . THR A 1 307 ? -63.003 -4.819 67.290 1.00 75.81 307 THR A CA 1
ATOM 2535 C C . THR A 1 307 ? -61.874 -4.209 68.137 1.00 75.81 307 THR A C 1
ATOM 2537 O O . THR A 1 307 ? -60.993 -3.514 67.620 1.00 75.81 307 THR A O 1
ATOM 2540 N N . LYS A 1 308 ? -61.842 -4.482 69.449 1.00 77.31 308 LYS A N 1
ATOM 2541 C CA . LYS A 1 308 ? -60.765 -4.057 70.360 1.00 77.31 308 LYS A CA 1
ATOM 2542 C C . LYS A 1 308 ? -59.455 -4.796 70.075 1.00 77.31 308 LYS A C 1
ATOM 2544 O O . LYS A 1 308 ? -58.410 -4.143 70.039 1.00 77.31 308 LYS A O 1
ATOM 2549 N N . LYS A 1 309 ? -59.507 -6.107 69.806 1.00 75.44 309 LYS A N 1
ATOM 2550 C CA . LYS A 1 309 ? -58.346 -6.895 69.350 1.00 75.44 309 LYS A CA 1
ATOM 2551 C C . LYS A 1 309 ? -57.794 -6.349 68.031 1.00 75.44 309 LYS A C 1
ATOM 2553 O O . LYS A 1 309 ? -56.596 -6.101 67.934 1.00 75.44 309 LYS A O 1
ATOM 2558 N N . MET A 1 310 ? -58.662 -6.056 67.062 1.00 74.81 310 MET A N 1
ATOM 2559 C CA . MET A 1 310 ? -58.275 -5.466 65.774 1.00 74.81 310 MET A CA 1
ATOM 2560 C C . MET A 1 310 ? -57.621 -4.084 65.945 1.00 74.81 310 MET A C 1
ATOM 2562 O O . MET A 1 310 ? -56.595 -3.791 65.335 1.00 74.81 310 MET A O 1
ATOM 2566 N N . ARG A 1 311 ? -58.146 -3.251 66.852 1.00 73.69 311 ARG A N 1
ATOM 2567 C CA . ARG A 1 311 ? -57.566 -1.941 67.194 1.00 73.69 311 ARG A CA 1
ATOM 2568 C C . ARG A 1 311 ? -56.192 -2.047 67.861 1.00 73.69 311 ARG A C 1
ATOM 2570 O O . ARG A 1 311 ? -55.309 -1.247 67.560 1.00 73.69 311 ARG A O 1
ATOM 2577 N N . GLN A 1 312 ? -56.009 -3.000 68.776 1.00 76.88 312 GLN A N 1
ATOM 2578 C CA . GLN A 1 312 ? -54.702 -3.268 69.387 1.00 76.88 312 GLN A CA 1
ATOM 2579 C C . GLN A 1 312 ? -53.694 -3.769 68.352 1.00 76.88 312 GLN A C 1
ATOM 2581 O O . GLN A 1 312 ? -52.543 -3.341 68.376 1.00 76.88 312 GLN A O 1
ATOM 2586 N N . PHE A 1 313 ? -54.138 -4.599 67.410 1.00 72.62 313 PHE A N 1
ATOM 2587 C CA . PHE A 1 313 ? -53.296 -5.097 66.330 1.00 72.62 313 PHE A CA 1
ATOM 2588 C C . PHE A 1 313 ? -52.818 -3.967 65.403 1.00 72.62 313 PHE A C 1
ATOM 2590 O O . PHE A 1 313 ? -51.616 -3.830 65.185 1.00 72.62 313 PHE A O 1
ATOM 2597 N N . ILE A 1 314 ? -53.720 -3.082 64.955 1.00 72.94 314 ILE A N 1
ATOM 2598 C CA . ILE A 1 314 ? -53.370 -1.899 64.141 1.00 72.94 314 ILE A CA 1
ATOM 2599 C C . ILE A 1 314 ? -52.349 -1.001 64.861 1.00 72.94 314 ILE A C 1
ATOM 2601 O O . ILE A 1 314 ? -51.421 -0.504 64.230 1.00 72.94 314 ILE A O 1
ATOM 2605 N N . LYS A 1 315 ? -52.474 -0.828 66.184 1.00 73.94 315 LYS A N 1
ATOM 2606 C CA . LYS A 1 315 ? -51.511 -0.051 66.983 1.00 73.94 315 LYS A CA 1
ATOM 2607 C C . LYS A 1 315 ? -50.129 -0.695 67.104 1.00 73.94 315 LYS A C 1
ATOM 2609 O O . LYS A 1 315 ? -49.177 0.032 67.327 1.00 73.94 315 LYS A O 1
ATOM 2614 N N . SER A 1 316 ? -50.013 -2.018 66.995 1.00 70.69 316 SER A N 1
ATOM 2615 C CA . SER A 1 316 ? -48.722 -2.723 67.107 1.00 70.69 316 SER A CA 1
ATOM 2616 C C . SER A 1 316 ? -47.860 -2.660 65.840 1.00 70.69 316 SER A C 1
ATOM 2618 O O . SER A 1 316 ? -46.703 -3.067 65.865 1.00 70.69 316 SER A O 1
ATOM 2620 N N . ILE A 1 317 ? -48.430 -2.172 64.734 1.00 63.50 317 ILE A N 1
ATOM 2621 C CA . ILE A 1 317 ? -47.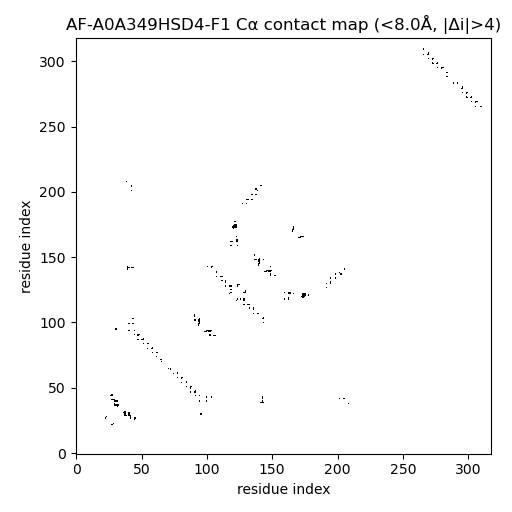797 -2.111 63.408 1.00 63.50 317 ILE A CA 1
ATOM 2622 C C . ILE A 1 317 ? -47.232 -0.706 63.103 1.00 63.50 317 ILE A C 1
ATOM 2624 O O . ILE A 1 317 ? -46.487 -0.547 62.136 1.00 63.50 317 ILE A O 1
ATOM 2628 N N . HIS A 1 318 ? -47.563 0.303 63.916 1.00 45.12 318 HIS A N 1
ATOM 2629 C CA . HIS A 1 318 ? -47.052 1.677 63.817 1.00 45.12 318 HIS A CA 1
ATOM 2630 C C . HIS A 1 318 ? -45.949 1.925 64.847 1.00 45.12 318 HIS A C 1
ATOM 2632 O O . HIS A 1 318 ? -44.929 2.539 64.471 1.00 45.12 318 HIS A O 1
#

Foldseek 3Di:
DVVVVVVVVVVVVVVVVVVVVVCCVPQQQADDPDLLQRLLLNLLSVVLVVVLVVLVVVLVVVVVCVVPDPPPPPPDPSVVSVVVSVVSVVLSVCSVPPNVQVSLVVVLVVLVVVLLVCCQAANPPPPLSVLSLVVSLLSCCRNPHVVVSVVVNVVVVVSNVVSNVCVVVVVGDYPNCVVVPDDPDVVVVVSVVVSVVSSVVSVVSSVVSVVVVVVVVVVVVVVVVVVVVVVVVVVVVVVVVVVVVVVVVVVVVVVVVVVVVVVVVLVVQLVVLVVVLVVLVVVCVVDDDPPSVVVNVVSVVSNVVSVVVVVVVVVVVD